Protein AF-A0A6M3K362-F1 (afdb_monomer_lite)

Radius of gyration: 36.35 Å; chains: 1; bounding box: 76×103×80 Å

Foldseek 3Di:
DPPPPVVVVVVVVVVVVVVPPPDDDDDDPDPPDDPPVPVPPPDPDDPDPPPPDDPDPDDPFDQDPVRDGDRPDPPVDDDPVPDDDDPPVVVVVLLVQLLVVVLVPDDLVVSCVVVVHDSVVSVVSCPDPVNVVVNVVSVVVVVVVVVVVVVVVVVVVVVVVVVLVCLCPPPVCPHDPVVNVVSVCCCVQPVVPPPDPPDDPPPPPDDDDDPVNVVVVVVVVVVVCVVVVNDDPPPPPPDDDDDDDPDPPPDPPDPDPPDPDD

Organism: NCBI:txid1070528

Sequence (262 aa):
MYWMGHLASLAMVMVIDRLMIERTAGKCTMYYLDLWVIMCYIEAEGEIDCTGWCVMEGVQTRNGLYGFDFRDVDLRRVDPSERKRYEIKQLWQRSHEIINLTARGFKEVEVAEILGITPACVSMTLNSELGQKKLSDIRFSRDEEAKKTSEKIRILTAKALQVYHEIFDNEDGQASLKDQKDTADTVVLELSGLRAPTRIQTSSVSTILTADEIKAFKERGRKAAEEVGLVIDVTPTNGGEDDLVPSPITNPPSPIMSEVTG

pLDDT: mean 75.76, std 18.83, range [38.31, 98.5]

Secondary structure (DSSP, 8-state):
--SSHHHHHHHHHHHHHTTSS---SS-------SSTTGGGSS---------S---------EE-TTS-EE----TTSPPTTTS----HHHHHHHHHHHHHHHHHT--HHHHHHHHT--HHHHHHHHHSHHHHHHHHHHHHHHHHHHHHHHHHHHHHHHHHHHHHHHHHH-TTS-S-HHHHHHHHHHIIIIISS-----------------HHHHHHHHHHHHHHHHHTT-----------S---------PPPPP-------

Structure (mmCIF, N/CA/C/O backbone):
data_AF-A0A6M3K362-F1
#
_entry.id   AF-A0A6M3K362-F1
#
loop_
_atom_site.group_PDB
_atom_site.id
_atom_site.type_symbol
_atom_site.label_atom_id
_atom_site.label_alt_id
_atom_site.label_comp_id
_atom_site.label_asym_id
_atom_site.label_entity_id
_atom_site.label_seq_id
_atom_site.pdbx_PDB_ins_code
_atom_site.Cartn_x
_atom_site.Cartn_y
_atom_site.Cartn_z
_atom_site.occupancy
_atom_site.B_iso_or_equiv
_atom_site.auth_seq_id
_atom_site.auth_comp_id
_atom_site.auth_asym_id
_atom_site.auth_atom_id
_atom_site.pdbx_PDB_model_num
ATOM 1 N N . MET A 1 1 ? 14.924 52.019 12.171 1.00 52.12 1 MET A N 1
ATOM 2 C CA . MET A 1 1 ? 14.092 51.694 10.986 1.00 52.12 1 MET A CA 1
ATOM 3 C C . MET A 1 1 ? 14.152 50.200 10.609 1.00 52.12 1 MET A C 1
ATOM 5 O O . MET A 1 1 ? 14.134 49.879 9.436 1.00 52.12 1 MET A O 1
ATOM 9 N N . TYR A 1 2 ? 14.165 49.270 11.578 1.00 45.78 2 TYR A N 1
ATOM 10 C CA . TYR A 1 2 ? 14.180 47.812 11.309 1.00 45.78 2 TYR A CA 1
ATOM 11 C C . TYR A 1 2 ? 13.027 47.046 11.985 1.00 45.78 2 TYR A C 1
ATOM 13 O O . TYR A 1 2 ? 12.985 45.825 11.961 1.00 45.78 2 TYR A O 1
ATOM 21 N N . TRP A 1 3 ? 12.063 47.762 12.572 1.00 44.75 3 TRP A N 1
ATOM 22 C CA . TRP A 1 3 ? 10.974 47.169 13.361 1.00 44.75 3 TRP A CA 1
ATOM 23 C C . TRP A 1 3 ? 9.599 47.186 12.678 1.00 44.75 3 TRP A C 1
ATOM 25 O O . TRP A 1 3 ? 8.659 46.598 13.196 1.00 44.75 3 TRP A O 1
ATOM 35 N N . MET A 1 4 ? 9.466 47.803 11.497 1.00 46.19 4 MET A N 1
ATOM 36 C CA . MET A 1 4 ? 8.197 47.806 10.751 1.00 46.19 4 MET A CA 1
ATOM 37 C C . MET A 1 4 ? 8.059 46.656 9.737 1.00 46.19 4 MET A C 1
ATOM 39 O O . MET A 1 4 ? 6.947 46.368 9.311 1.00 46.19 4 MET A O 1
ATOM 43 N N . GLY A 1 5 ? 9.142 45.946 9.396 1.00 49.00 5 GLY A N 1
ATOM 44 C CA . GLY A 1 5 ? 9.090 44.838 8.428 1.00 49.00 5 GLY A CA 1
ATOM 45 C C . GLY A 1 5 ? 8.461 43.546 8.969 1.00 49.00 5 GLY A C 1
ATOM 46 O O . GLY A 1 5 ? 7.862 42.789 8.212 1.00 49.00 5 GLY A O 1
ATOM 47 N N . HIS A 1 6 ? 8.537 43.301 10.282 1.00 49.81 6 HIS A N 1
ATOM 48 C CA . HIS A 1 6 ? 8.081 42.032 10.864 1.00 49.81 6 HIS A CA 1
ATOM 49 C C . HIS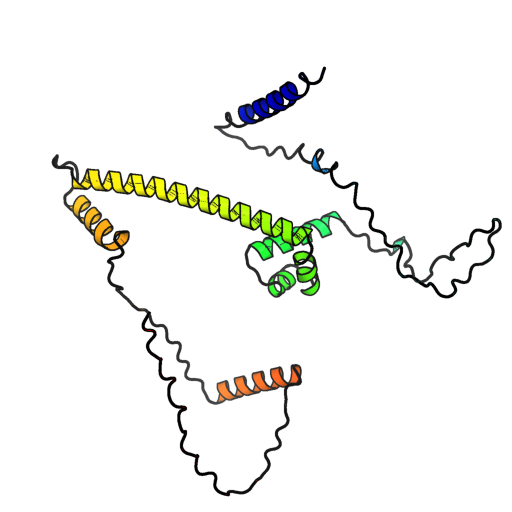 A 1 6 ? 6.566 41.960 11.110 1.00 49.81 6 HIS A C 1
ATOM 51 O O . HIS A 1 6 ? 5.995 40.870 11.109 1.00 49.81 6 HIS A O 1
ATOM 57 N N . LEU A 1 7 ? 5.900 43.109 11.263 1.00 52.78 7 LEU A N 1
AT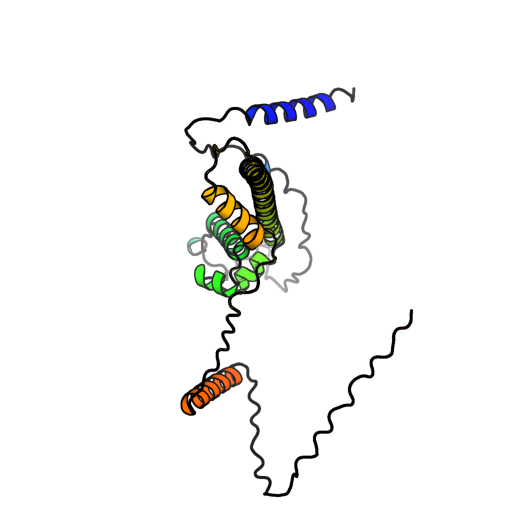OM 58 C CA . LEU A 1 7 ? 4.451 43.174 11.486 1.00 52.78 7 LEU A CA 1
ATOM 59 C C . LEU A 1 7 ? 3.638 42.940 10.202 1.00 52.78 7 LEU A C 1
ATOM 61 O O . LEU A 1 7 ? 2.529 42.417 10.278 1.00 52.78 7 LEU A O 1
ATOM 65 N N . ALA A 1 8 ? 4.197 43.238 9.024 1.00 53.72 8 ALA A N 1
ATOM 66 C CA . ALA A 1 8 ? 3.520 42.991 7.748 1.00 53.72 8 ALA A CA 1
ATOM 67 C C . ALA A 1 8 ? 3.430 41.491 7.397 1.00 53.72 8 ALA A C 1
ATOM 69 O O . ALA A 1 8 ? 2.436 41.056 6.820 1.00 53.72 8 ALA A O 1
ATOM 70 N N . SER A 1 9 ? 4.420 40.686 7.801 1.00 54.31 9 SER A N 1
ATOM 71 C CA . SER A 1 9 ? 4.441 39.241 7.516 1.00 54.31 9 SER A CA 1
ATOM 72 C C . SER A 1 9 ? 3.420 38.458 8.361 1.00 54.31 9 SER A C 1
ATOM 74 O O . SER A 1 9 ? 2.739 37.566 7.861 1.00 54.31 9 SER A O 1
ATOM 76 N N . LEU A 1 10 ? 3.214 38.856 9.622 1.00 55.03 10 LEU A N 1
ATOM 77 C CA . LEU A 1 10 ? 2.236 38.216 10.516 1.00 55.03 10 LEU A CA 1
ATOM 78 C C . LEU A 1 10 ? 0.776 38.538 10.156 1.00 55.03 10 LEU A C 1
ATOM 80 O O . LEU A 1 10 ? -0.096 37.685 10.316 1.00 55.03 10 LEU A O 1
ATOM 84 N N . ALA A 1 11 ? 0.501 39.731 9.619 1.00 54.38 11 ALA A N 1
ATOM 85 C CA . ALA A 1 11 ? -0.848 40.100 9.190 1.00 54.38 11 ALA A CA 1
ATOM 86 C C . ALA A 1 11 ? -1.315 39.309 7.953 1.00 54.38 11 ALA A C 1
ATOM 88 O O . ALA A 1 11 ? -2.505 39.035 7.815 1.00 54.38 11 ALA A O 1
ATOM 89 N N . MET A 1 12 ? -0.392 38.898 7.076 1.00 51.31 12 MET A N 1
ATOM 90 C CA . MET A 1 12 ? -0.738 38.167 5.852 1.00 51.31 12 MET A CA 1
ATOM 91 C C . MET A 1 12 ? -1.108 36.700 6.127 1.00 51.31 12 MET A C 1
ATOM 93 O O . MET A 1 12 ? -1.987 36.161 5.459 1.00 51.31 12 MET A O 1
ATOM 97 N N . VAL A 1 13 ? -0.524 36.080 7.160 1.00 54.06 13 VAL A N 1
ATOM 98 C CA . VAL A 1 13 ? -0.851 34.699 7.562 1.00 54.06 13 VAL A CA 1
ATOM 99 C C . VAL A 1 13 ? -2.248 34.614 8.193 1.00 54.06 13 VAL A C 1
ATOM 101 O O . VAL A 1 13 ? -3.003 33.693 7.890 1.00 54.06 13 VAL A O 1
ATOM 104 N N . MET A 1 14 ? -2.665 35.614 8.980 1.00 49.41 14 MET A N 1
ATOM 105 C CA . MET A 1 14 ? -3.987 35.591 9.629 1.00 49.41 14 MET A CA 1
ATOM 106 C C . MET A 1 14 ? -5.169 35.822 8.673 1.00 49.41 14 MET A C 1
ATOM 108 O O . MET A 1 14 ? -6.295 35.436 8.989 1.00 49.41 14 MET A O 1
ATOM 112 N N . VAL A 1 15 ? -4.949 36.424 7.499 1.00 51.16 15 VAL A N 1
ATOM 113 C CA . VAL A 1 15 ? -6.015 36.589 6.492 1.00 51.16 15 VAL A CA 1
ATOM 114 C C . VAL A 1 15 ? -6.296 35.274 5.754 1.00 51.16 15 VAL A C 1
ATOM 116 O O . VAL A 1 15 ? -7.430 35.041 5.339 1.00 51.16 15 VAL A O 1
ATOM 119 N N . ILE A 1 16 ? -5.309 34.379 5.651 1.00 52.97 16 ILE A N 1
ATOM 120 C CA . ILE A 1 16 ? -5.466 33.090 4.963 1.00 52.97 16 ILE A CA 1
ATOM 121 C C . ILE A 1 16 ? -6.278 32.105 5.820 1.00 52.97 16 ILE A C 1
ATOM 123 O O . ILE A 1 16 ? -7.177 31.447 5.294 1.00 52.97 16 ILE A O 1
ATOM 127 N N . ASP A 1 17 ? -6.077 32.083 7.141 1.00 45.62 17 ASP A N 1
ATOM 128 C CA . ASP A 1 17 ? -6.839 31.189 8.029 1.00 45.62 17 ASP A CA 1
ATOM 129 C C . ASP A 1 17 ? -8.321 31.575 8.156 1.00 45.62 17 ASP A C 1
ATOM 131 O O . ASP A 1 17 ? -9.179 30.719 8.384 1.00 45.62 17 ASP A O 1
ATOM 135 N N . ARG A 1 18 ? -8.669 32.851 7.936 1.00 44.97 18 ARG A N 1
ATOM 136 C CA . ARG A 1 18 ? -10.064 33.309 8.031 1.00 44.97 18 ARG A CA 1
ATOM 137 C C . ARG A 1 18 ? -10.903 33.030 6.779 1.00 44.97 18 ARG A C 1
ATOM 139 O O . ARG A 1 18 ? -12.124 33.132 6.850 1.00 44.97 18 ARG A O 1
ATOM 146 N N . LEU A 1 19 ? -10.292 32.634 5.661 1.00 47.19 19 LEU A N 1
ATOM 147 C CA . LEU A 1 19 ? -11.008 32.291 4.421 1.00 47.19 19 LEU A CA 1
ATOM 148 C C . LEU A 1 19 ? -11.350 30.794 4.287 1.00 47.19 19 LEU A C 1
ATOM 150 O O . LEU A 1 19 ? -12.080 30.420 3.372 1.00 47.19 19 LEU A O 1
ATOM 154 N N . MET A 1 20 ? -10.885 29.937 5.202 1.00 49.78 20 MET A N 1
ATOM 155 C CA . MET A 1 20 ? -11.110 28.482 5.141 1.00 49.78 20 MET A CA 1
ATOM 156 C C . MET A 1 20 ? -12.341 27.978 5.922 1.00 49.78 20 MET A C 1
ATOM 158 O O . MET A 1 20 ? -12.684 26.805 5.798 1.00 49.78 20 MET A O 1
ATOM 162 N N . ILE A 1 21 ? -13.034 28.822 6.702 1.00 47.41 21 ILE A N 1
ATOM 163 C CA . ILE A 1 21 ? -14.060 28.361 7.671 1.00 47.41 21 ILE A CA 1
ATOM 164 C C . ILE A 1 21 ? -15.525 28.606 7.232 1.00 47.41 21 ILE A C 1
ATOM 166 O O . ILE A 1 21 ? -16.444 28.115 7.879 1.00 47.41 21 ILE A O 1
ATOM 170 N N . GLU A 1 22 ? -15.794 29.235 6.082 1.00 46.81 22 GLU A N 1
ATOM 171 C CA . GLU A 1 22 ? -17.175 29.447 5.588 1.00 46.81 22 GLU A CA 1
ATOM 172 C C . GLU A 1 22 ? -17.465 28.772 4.238 1.00 46.81 22 GLU A C 1
ATOM 174 O O . GLU A 1 22 ? -17.837 29.411 3.254 1.00 46.81 22 GLU A O 1
ATOM 179 N N . ARG A 1 23 ? -17.346 27.440 4.173 1.00 44.16 23 ARG A N 1
ATOM 180 C CA . ARG A 1 23 ? -17.955 26.651 3.084 1.00 44.16 23 ARG A CA 1
ATOM 181 C C . ARG A 1 23 ? -18.626 25.379 3.592 1.00 44.16 23 ARG A C 1
ATOM 183 O O . ARG A 1 23 ? -18.189 24.263 3.328 1.00 44.16 23 ARG A O 1
ATOM 190 N N . THR A 1 24 ? -19.754 25.555 4.267 1.00 50.97 24 THR A N 1
ATOM 191 C CA . THR A 1 24 ? -20.831 24.561 4.266 1.00 50.97 24 THR A CA 1
ATOM 192 C C . THR A 1 24 ? -21.874 24.973 3.224 1.00 50.97 24 THR A C 1
ATOM 194 O O . THR A 1 24 ? -22.190 26.146 3.073 1.00 50.97 24 THR A O 1
ATOM 197 N N . ALA A 1 25 ? -22.389 23.978 2.499 1.00 53.50 25 ALA A N 1
ATOM 198 C CA . ALA A 1 25 ? -23.416 24.054 1.454 1.00 53.50 25 ALA A CA 1
ATOM 199 C C . ALA A 1 25 ? -22.958 24.444 0.027 1.00 53.50 25 ALA A C 1
ATOM 201 O O . ALA A 1 25 ? -23.048 25.578 -0.424 1.00 53.50 25 ALA A O 1
ATOM 202 N N . GLY A 1 26 ? -22.606 23.405 -0.740 1.00 53.78 26 GLY A N 1
ATOM 203 C CA . GLY A 1 26 ? -23.259 23.165 -2.030 1.00 53.78 26 GLY A CA 1
ATOM 204 C C . GLY A 1 26 ? -22.856 24.049 -3.211 1.00 53.78 26 GLY A C 1
ATOM 205 O O . GLY A 1 26 ? -23.606 24.948 -3.576 1.00 53.78 26 GLY A O 1
ATOM 206 N N . LYS A 1 27 ? -21.738 23.685 -3.860 1.00 46.88 27 LYS A N 1
ATOM 207 C CA . LYS A 1 27 ? -21.463 23.669 -5.322 1.00 46.88 27 LYS A CA 1
ATOM 208 C C . LYS A 1 27 ? -19.959 23.870 -5.552 1.00 46.88 27 LYS A C 1
ATOM 210 O O . LYS A 1 27 ? -19.463 24.991 -5.562 1.00 46.88 27 LYS A O 1
ATOM 215 N N . CYS A 1 28 ? -19.227 22.773 -5.748 1.00 38.31 28 CYS A N 1
ATOM 216 C CA . CYS A 1 28 ? -17.820 22.814 -6.147 1.00 38.31 28 CYS A CA 1
ATOM 217 C C . CYS A 1 28 ? -17.703 22.918 -7.672 1.00 38.31 28 CYS A C 1
ATOM 219 O O . CYS A 1 28 ? -17.613 21.909 -8.364 1.00 38.31 28 CYS A O 1
ATOM 221 N N . THR A 1 29 ? -17.657 24.139 -8.201 1.00 44.50 29 THR A N 1
ATOM 222 C CA . THR A 1 29 ? -16.870 24.398 -9.411 1.00 44.50 29 THR A CA 1
ATOM 223 C C . THR A 1 29 ? -15.414 24.525 -8.966 1.00 44.50 29 THR A C 1
ATOM 225 O O . THR A 1 29 ? -15.066 25.467 -8.253 1.00 44.50 29 THR A O 1
ATOM 228 N N . MET A 1 30 ? -14.584 23.538 -9.313 1.00 40.41 30 MET A N 1
ATOM 229 C CA . MET A 1 30 ? -13.138 23.574 -9.087 1.00 40.41 30 MET A CA 1
ATOM 230 C C . MET A 1 30 ? -12.533 24.750 -9.859 1.00 40.41 30 MET A C 1
ATOM 232 O O . MET A 1 30 ? -12.391 24.689 -11.077 1.00 40.41 30 MET A O 1
ATOM 236 N N . TYR A 1 31 ? -12.163 25.812 -9.150 1.00 44.50 31 TYR A N 1
ATOM 237 C CA . TYR A 1 31 ? -11.237 26.807 -9.672 1.00 44.50 31 TYR A CA 1
ATOM 238 C C . TYR A 1 31 ? -9.822 26.252 -9.502 1.00 44.50 31 TYR A C 1
ATOM 240 O O . TYR A 1 31 ? -9.283 26.221 -8.401 1.00 44.50 31 TYR A O 1
ATOM 248 N N . TYR A 1 32 ? -9.261 25.759 -10.605 1.00 48.06 32 TYR A N 1
ATOM 249 C CA . TYR A 1 32 ? -7.876 25.299 -10.745 1.00 48.06 32 TYR A CA 1
ATOM 250 C C . TYR A 1 32 ? -6.996 26.443 -11.278 1.00 48.06 32 TYR A C 1
ATOM 252 O O . TYR A 1 32 ? -6.284 26.295 -12.269 1.00 48.06 32 TYR A O 1
ATOM 260 N N . LEU A 1 33 ? -7.099 27.623 -10.669 1.00 46.75 33 LEU A N 1
ATOM 261 C CA . LEU A 1 33 ? -6.326 28.798 -11.062 1.00 46.75 33 LEU A CA 1
ATOM 262 C C . LEU A 1 33 ? -5.613 29.367 -9.831 1.00 46.75 33 LEU A C 1
ATOM 264 O O . LEU A 1 33 ? -6.215 29.524 -8.775 1.00 46.75 33 LEU A O 1
ATOM 268 N N . ASP A 1 34 ? -4.324 29.645 -10.025 1.00 47.19 34 ASP A N 1
ATOM 269 C CA . ASP A 1 34 ? -3.477 30.541 -9.225 1.00 47.19 34 ASP A CA 1
ATOM 270 C C . ASP A 1 34 ? -2.644 29.976 -8.064 1.00 47.19 34 ASP A C 1
ATOM 272 O O . ASP A 1 34 ? -2.364 30.665 -7.090 1.00 47.19 34 ASP A O 1
ATOM 276 N N . LEU A 1 35 ? -2.093 28.769 -8.231 1.00 46.44 35 LEU A N 1
ATOM 277 C CA . LEU A 1 35 ? -0.882 28.349 -7.492 1.00 46.44 35 LEU A CA 1
ATOM 278 C C . LEU A 1 35 ? 0.310 27.987 -8.396 1.00 46.44 35 LEU A C 1
ATOM 280 O O . LEU A 1 35 ? 1.391 27.670 -7.909 1.00 46.44 35 LEU A O 1
ATOM 284 N N . TRP A 1 36 ? 0.153 28.111 -9.718 1.00 44.56 36 TRP A N 1
ATOM 285 C CA . TRP A 1 36 ? 1.214 27.827 -10.692 1.00 44.56 36 TRP A CA 1
ATOM 286 C C . TRP A 1 36 ? 2.229 28.972 -10.863 1.00 44.56 36 TRP A C 1
ATOM 288 O O . TRP A 1 36 ? 3.300 28.761 -11.415 1.00 44.56 36 TRP A O 1
ATOM 298 N N . VAL A 1 37 ? 1.935 30.176 -10.358 1.00 48.03 37 VAL A N 1
ATOM 299 C CA . VAL A 1 37 ? 2.819 31.348 -10.526 1.00 48.03 37 VAL A CA 1
ATOM 300 C C . VAL A 1 37 ? 3.889 31.445 -9.428 1.00 48.03 37 VAL A C 1
ATOM 302 O O . VAL A 1 37 ? 4.953 32.005 -9.664 1.00 48.03 37 VAL A O 1
ATOM 305 N N . ILE A 1 38 ? 3.675 30.849 -8.251 1.00 45.56 38 ILE A N 1
ATOM 306 C CA . ILE A 1 38 ? 4.618 30.987 -7.122 1.00 45.56 38 ILE A CA 1
ATOM 307 C C . ILE A 1 38 ? 5.703 29.894 -7.127 1.00 45.56 38 ILE A C 1
ATOM 309 O O . ILE A 1 38 ? 6.798 30.115 -6.619 1.00 45.56 38 ILE A O 1
ATOM 313 N N . MET A 1 39 ? 5.476 28.754 -7.787 1.00 40.34 39 MET A N 1
ATOM 314 C CA . MET A 1 39 ? 6.485 27.686 -7.894 1.00 40.34 39 MET A CA 1
ATOM 315 C C . MET A 1 39 ? 7.501 27.866 -9.036 1.00 40.34 39 MET A C 1
ATOM 317 O O . MET A 1 39 ? 8.341 26.997 -9.229 1.00 40.34 39 MET A O 1
ATOM 321 N N . CYS A 1 40 ? 7.469 28.987 -9.766 1.00 41.75 40 CYS A N 1
ATOM 322 C CA . CYS A 1 40 ? 8.441 29.289 -10.828 1.00 41.75 40 CYS A CA 1
ATOM 323 C C . CYS A 1 40 ? 9.649 30.128 -10.366 1.00 41.75 40 CYS A C 1
ATOM 325 O O . CYS A 1 40 ? 10.455 30.515 -11.206 1.00 41.75 40 CYS A O 1
ATOM 327 N N . TYR A 1 41 ? 9.789 30.430 -9.068 1.00 42.59 41 TYR A N 1
ATOM 328 C CA . TYR A 1 41 ? 10.821 31.361 -8.576 1.00 42.59 41 TYR A CA 1
ATOM 329 C C . TYR A 1 41 ? 11.912 30.738 -7.685 1.00 42.59 41 TYR A C 1
ATOM 331 O O . TYR A 1 41 ? 12.724 31.466 -7.124 1.00 42.59 41 TYR A O 1
ATOM 339 N N . ILE A 1 42 ? 11.963 29.408 -7.551 1.00 45.19 42 ILE A N 1
ATOM 340 C CA . ILE A 1 42 ? 12.980 28.709 -6.741 1.00 45.19 42 ILE A CA 1
ATOM 341 C C . ILE A 1 42 ? 13.568 27.553 -7.559 1.00 45.19 42 ILE A C 1
ATOM 343 O O . ILE A 1 42 ? 13.368 26.389 -7.241 1.00 45.19 42 ILE A O 1
ATOM 347 N N . GLU A 1 43 ? 14.233 27.866 -8.671 1.00 47.16 43 GLU A N 1
ATOM 348 C CA . GLU A 1 43 ? 15.047 26.883 -9.412 1.00 47.16 43 GLU A CA 1
ATOM 349 C C . GLU A 1 43 ? 16.123 27.575 -10.270 1.00 47.16 43 GLU A C 1
ATOM 351 O O . GLU A 1 43 ? 16.406 27.200 -11.403 1.00 47.16 43 GLU A O 1
ATOM 356 N N . ALA A 1 44 ? 16.722 28.635 -9.724 1.00 52.53 44 ALA A N 1
ATOM 357 C CA . ALA A 1 44 ? 17.866 29.317 -10.313 1.00 52.53 44 ALA A CA 1
ATOM 358 C C . ALA A 1 44 ? 18.952 29.443 -9.245 1.00 52.53 44 ALA A C 1
ATOM 360 O O . ALA A 1 44 ? 18.992 30.452 -8.564 1.00 52.53 44 ALA A O 1
ATOM 361 N N . GLU A 1 45 ? 19.742 28.382 -9.053 1.00 52.56 45 GLU A N 1
ATOM 362 C CA . GLU A 1 45 ? 21.110 28.400 -8.499 1.00 52.56 45 GLU A CA 1
ATOM 363 C C . GLU A 1 45 ? 21.604 26.948 -8.379 1.00 52.56 45 GLU A C 1
ATOM 365 O O . GLU A 1 45 ? 21.537 26.301 -7.339 1.00 52.56 45 GLU A O 1
ATOM 370 N N . GLY A 1 46 ? 22.038 26.403 -9.513 1.00 47.41 46 GLY A N 1
ATOM 371 C CA . GLY A 1 46 ? 22.603 25.063 -9.627 1.00 47.41 46 GLY A CA 1
ATOM 372 C C . GLY A 1 46 ? 23.470 24.999 -10.873 1.00 47.41 46 GLY A C 1
ATOM 373 O O . GLY A 1 46 ? 23.086 24.416 -11.882 1.00 47.41 46 GLY A O 1
ATOM 374 N N . GLU A 1 47 ? 24.599 25.699 -10.823 1.00 46.50 47 GLU A N 1
ATOM 375 C CA . GLU A 1 47 ? 25.644 25.701 -11.842 1.00 46.50 47 GLU A CA 1
ATOM 376 C C . GLU A 1 47 ? 26.286 24.304 -11.878 1.00 46.50 47 GLU A C 1
ATOM 378 O O . GLU A 1 47 ? 27.099 23.943 -11.031 1.00 46.50 47 GLU A O 1
ATOM 383 N N . ILE A 1 48 ? 25.835 23.459 -12.810 1.00 48.78 48 ILE A N 1
ATOM 384 C CA . ILE A 1 48 ? 26.440 22.149 -13.060 1.00 48.78 48 ILE A CA 1
ATOM 385 C C . ILE A 1 48 ? 27.594 22.364 -14.040 1.00 48.78 48 ILE A C 1
ATOM 387 O O . ILE A 1 48 ? 27.386 22.545 -15.242 1.00 48.78 48 ILE A O 1
ATOM 391 N N . ASP A 1 49 ? 28.815 22.332 -13.512 1.00 42.22 49 ASP A N 1
ATOM 392 C CA . ASP A 1 49 ? 30.056 22.318 -14.283 1.00 42.22 49 ASP A CA 1
ATOM 393 C C . ASP A 1 49 ? 30.176 21.015 -15.096 1.00 42.22 49 ASP A C 1
ATOM 395 O O . ASP A 1 49 ? 30.686 19.993 -14.640 1.00 42.22 49 ASP A O 1
ATOM 399 N N . CYS A 1 50 ? 29.716 21.050 -16.348 1.00 44.22 50 CYS A N 1
ATOM 400 C CA . CYS A 1 50 ? 29.867 19.963 -17.327 1.00 44.22 50 CYS A CA 1
ATOM 401 C C . CYS A 1 50 ? 31.167 20.069 -18.156 1.00 44.22 50 CYS A C 1
ATOM 403 O O . CYS A 1 50 ? 31.223 19.587 -19.287 1.00 44.22 50 CYS A O 1
ATOM 405 N N . THR A 1 51 ? 32.218 20.725 -17.654 1.00 44.69 51 THR A N 1
ATOM 406 C CA . THR A 1 51 ? 33.435 21.019 -18.443 1.00 44.69 51 THR A CA 1
ATOM 407 C C . THR A 1 51 ? 34.458 19.877 -18.495 1.00 44.69 51 THR A C 1
ATOM 409 O O . THR A 1 51 ? 35.457 19.970 -19.209 1.00 44.69 51 THR A O 1
ATOM 412 N N . GLY A 1 52 ? 34.213 18.760 -17.810 1.00 48.53 52 GLY A N 1
ATOM 413 C CA . GLY A 1 52 ? 35.100 17.601 -17.828 1.00 48.53 52 GLY A CA 1
ATOM 414 C C . GLY A 1 52 ? 34.635 16.522 -18.802 1.00 48.53 52 GLY A C 1
ATOM 415 O O . GLY A 1 52 ? 33.643 15.864 -18.528 1.00 48.53 52 GLY A O 1
ATOM 416 N N . TRP A 1 53 ? 35.437 16.267 -19.843 1.00 45.25 53 TRP A N 1
ATOM 417 C CA . TRP A 1 53 ? 35.411 15.095 -20.742 1.00 45.25 53 TRP A CA 1
ATOM 418 C C . TRP A 1 53 ? 34.621 15.228 -22.052 1.00 45.25 53 TRP A C 1
ATOM 420 O O . TRP A 1 53 ? 33.581 14.613 -22.259 1.00 45.25 53 TRP A O 1
ATOM 430 N N . CYS A 1 54 ? 35.232 15.913 -23.019 1.00 39.16 54 CYS A N 1
ATOM 431 C CA . CYS A 1 54 ? 35.211 15.487 -24.420 1.00 39.16 54 CYS A CA 1
ATOM 432 C C . CYS A 1 54 ? 36.523 15.928 -25.080 1.00 39.16 54 CYS A C 1
ATOM 434 O O . CYS A 1 54 ? 36.630 17.036 -25.602 1.00 39.16 54 CYS A O 1
ATOM 436 N N . VAL A 1 55 ? 37.535 15.057 -25.051 1.00 43.19 55 VAL A N 1
ATOM 437 C CA . VAL A 1 55 ? 38.686 15.163 -25.955 1.00 43.19 55 VAL A CA 1
ATOM 438 C C . VAL A 1 55 ? 38.161 14.803 -27.346 1.00 43.19 55 VAL A C 1
ATOM 440 O O . VAL A 1 55 ? 38.071 13.634 -27.703 1.00 43.19 55 VAL A O 1
ATOM 443 N N . MET A 1 56 ? 37.700 15.807 -28.095 1.00 44.09 56 MET A N 1
ATOM 444 C CA . MET A 1 56 ? 37.320 15.628 -29.493 1.00 44.09 56 MET A CA 1
ATOM 445 C C . MET A 1 56 ? 38.581 15.665 -30.346 1.00 44.09 56 MET A C 1
ATOM 447 O O . MET A 1 56 ? 39.131 16.723 -30.643 1.00 44.09 56 MET A O 1
ATOM 451 N N . GLU A 1 57 ? 39.037 14.477 -30.714 1.00 51.03 57 GLU A N 1
ATOM 452 C CA . GLU A 1 57 ? 40.095 14.260 -31.686 1.00 51.03 57 GLU A CA 1
ATOM 453 C C . GLU A 1 57 ? 39.623 14.763 -33.068 1.00 51.03 57 GLU A C 1
ATOM 455 O O . GLU A 1 57 ? 38.689 14.226 -33.660 1.00 51.03 57 GLU A O 1
ATOM 460 N N . GLY A 1 58 ? 40.235 15.853 -33.544 1.00 54.50 58 GLY A N 1
ATOM 461 C CA . GLY A 1 58 ? 40.300 16.247 -34.956 1.00 54.50 58 GLY A CA 1
ATOM 462 C C . GLY A 1 58 ? 38.979 16.452 -35.706 1.00 54.50 58 GLY A C 1
ATOM 463 O O . GLY A 1 58 ? 38.743 15.796 -36.719 1.00 54.50 58 GLY A O 1
ATOM 464 N N . VAL A 1 59 ? 38.149 17.417 -35.296 1.00 56.50 59 VAL A N 1
ATOM 465 C CA . VAL A 1 59 ? 37.119 17.954 -36.205 1.00 56.50 59 VAL A CA 1
ATOM 466 C C . VAL A 1 59 ? 37.842 18.735 -37.306 1.00 56.50 59 VAL A C 1
ATOM 468 O O . VAL A 1 59 ? 38.557 19.687 -37.011 1.00 56.50 59 VAL A O 1
ATOM 471 N N . GLN A 1 60 ? 37.696 18.317 -38.566 1.00 54.59 60 GLN A N 1
ATOM 472 C CA . GLN A 1 60 ? 38.250 19.035 -39.717 1.00 54.59 60 GLN A CA 1
ATOM 473 C C . GLN A 1 60 ? 37.566 20.400 -39.830 1.00 54.59 60 GLN A C 1
ATOM 475 O O . GLN A 1 60 ? 36.451 20.500 -40.334 1.00 54.59 60 GLN A O 1
ATOM 480 N N . THR A 1 61 ? 38.209 21.454 -39.336 1.00 50.84 61 THR A N 1
ATOM 481 C CA . THR A 1 61 ? 37.711 22.819 -39.481 1.00 50.84 61 THR A CA 1
ATOM 482 C C . THR A 1 61 ? 38.305 23.425 -40.748 1.00 50.84 61 THR A C 1
ATOM 484 O O . THR A 1 61 ? 39.517 23.458 -40.959 1.00 50.84 61 THR A O 1
ATOM 487 N N . ARG A 1 62 ? 37.441 23.865 -41.668 1.00 56.56 62 ARG A N 1
ATOM 488 C CA . ARG A 1 62 ? 37.862 24.753 -42.755 1.00 56.56 62 ARG A CA 1
ATOM 489 C C . ARG A 1 62 ? 37.972 26.158 -42.173 1.00 56.56 62 ARG A C 1
ATOM 491 O O . ARG A 1 62 ? 37.001 26.646 -41.601 1.00 56.56 62 ARG A O 1
ATOM 498 N N . ASN A 1 63 ? 39.131 26.800 -42.341 1.00 59.75 63 ASN A N 1
ATOM 499 C CA . ASN A 1 63 ? 39.370 28.174 -41.891 1.00 59.75 63 ASN A CA 1
ATOM 500 C C . ASN A 1 63 ? 38.273 29.112 -42.426 1.00 59.75 63 ASN A C 1
ATOM 502 O O . ASN A 1 63 ? 38.246 29.439 -43.615 1.00 59.75 63 ASN A O 1
ATOM 506 N N . GLY A 1 64 ? 37.358 29.525 -41.547 1.00 61.03 64 GLY A N 1
ATOM 507 C CA . GLY A 1 64 ? 36.319 30.497 -41.863 1.00 61.03 64 GLY A CA 1
ATOM 508 C C . GLY A 1 64 ? 36.907 31.890 -42.089 1.00 61.03 64 GLY A C 1
ATOM 509 O O . GLY A 1 64 ? 37.955 32.231 -41.542 1.00 61.03 64 GLY A O 1
ATOM 510 N N . LEU A 1 65 ? 36.195 32.726 -42.852 1.00 59.00 65 LEU A N 1
ATOM 511 C CA . LEU A 1 65 ? 36.603 34.086 -43.253 1.00 59.00 65 LEU A CA 1
ATOM 512 C C . LEU A 1 65 ? 36.872 35.059 -42.074 1.00 59.00 65 LEU A C 1
ATOM 514 O O . LEU A 1 65 ? 37.329 36.174 -42.295 1.00 59.00 65 LEU A O 1
ATOM 518 N N . TYR A 1 66 ? 36.634 34.638 -40.826 1.00 67.62 66 TYR A N 1
ATOM 519 C CA . TYR A 1 66 ? 36.853 35.424 -39.603 1.00 67.62 66 TYR A CA 1
ATOM 520 C C . TYR A 1 66 ? 37.586 34.657 -38.486 1.00 67.62 66 TYR A C 1
ATOM 522 O O . TYR A 1 66 ? 37.503 35.047 -37.326 1.00 67.62 66 TYR A O 1
ATOM 530 N N . GLY A 1 67 ? 38.275 33.553 -38.796 1.00 74.50 67 GLY A N 1
ATOM 531 C CA . GLY A 1 67 ? 39.019 32.778 -37.787 1.00 74.50 67 GLY A CA 1
ATOM 532 C C . GLY A 1 67 ? 38.143 32.012 -36.786 1.00 74.50 67 GLY A C 1
ATOM 533 O O . GLY A 1 67 ? 38.666 31.432 -35.841 1.00 74.50 67 GLY A O 1
ATOM 534 N N . PHE A 1 68 ? 36.825 31.988 -36.997 1.00 66.12 68 PHE A N 1
ATOM 535 C CA . PHE A 1 68 ? 35.919 31.082 -36.301 1.00 66.12 68 PHE A CA 1
ATOM 536 C C . PHE A 1 68 ? 35.811 29.772 -37.080 1.00 66.12 68 PHE A C 1
ATOM 538 O O . PHE A 1 68 ? 35.557 29.772 -38.289 1.00 66.12 68 PHE A O 1
ATOM 545 N N . ASP A 1 69 ? 35.977 28.662 -36.369 1.00 66.19 69 ASP A N 1
ATOM 546 C CA . ASP A 1 69 ? 35.780 27.323 -36.902 1.00 66.19 69 ASP A CA 1
ATOM 547 C C . ASP A 1 69 ? 34.291 27.087 -37.177 1.00 66.19 69 ASP A C 1
ATOM 549 O O . ASP A 1 69 ? 33.482 26.917 -36.258 1.00 66.19 69 ASP A O 1
ATOM 553 N N . PHE A 1 70 ? 33.905 27.060 -38.453 1.00 67.75 70 PHE A N 1
ATOM 554 C CA . PHE A 1 70 ? 32.583 26.570 -38.824 1.00 67.75 70 PHE A CA 1
ATOM 555 C C . PHE A 1 70 ? 32.566 25.057 -38.611 1.00 67.75 70 PHE A C 1
ATOM 557 O O . PHE A 1 70 ? 33.240 24.311 -39.320 1.00 67.75 70 PHE A O 1
ATOM 564 N N . ARG A 1 71 ? 31.791 24.594 -37.623 1.00 68.62 71 ARG A N 1
ATOM 565 C CA . ARG A 1 71 ? 31.430 23.177 -37.539 1.00 68.62 71 ARG A CA 1
ATOM 566 C C . ARG A 1 71 ? 30.531 22.862 -38.728 1.00 68.62 71 ARG A C 1
ATOM 568 O O . ARG A 1 71 ? 29.435 23.417 -38.819 1.00 68.62 71 ARG A O 1
ATOM 575 N N . ASP A 1 72 ? 30.995 21.987 -39.615 1.00 73.94 72 ASP A N 1
ATOM 576 C CA . ASP A 1 72 ? 30.163 21.459 -40.692 1.00 73.94 72 ASP A CA 1
ATOM 577 C C . ASP A 1 72 ? 28.878 20.851 -40.116 1.00 73.94 72 ASP A C 1
ATOM 579 O O . ASP A 1 72 ? 28.847 20.332 -38.992 1.00 73.94 72 ASP A O 1
ATOM 583 N N . VAL A 1 73 ? 27.792 20.952 -40.886 1.00 70.88 73 VAL A N 1
ATOM 584 C CA . VAL A 1 73 ? 26.497 20.392 -40.498 1.00 70.88 73 VAL A CA 1
ATOM 585 C C . VAL A 1 73 ? 26.677 18.887 -40.334 1.00 70.88 73 VAL A C 1
ATOM 587 O O . VAL A 1 73 ? 26.927 18.178 -41.304 1.00 70.88 73 VAL A O 1
ATOM 590 N N . ASP A 1 74 ? 26.584 18.412 -39.094 1.00 75.81 74 ASP A N 1
ATOM 591 C CA . ASP A 1 74 ? 26.733 17.001 -38.750 1.00 75.81 74 ASP A CA 1
ATOM 592 C C . ASP A 1 74 ? 25.694 16.162 -39.511 1.00 75.81 74 ASP A C 1
ATOM 594 O O . ASP A 1 74 ? 24.518 16.123 -39.145 1.00 75.81 74 ASP A O 1
ATOM 598 N N . LEU A 1 75 ? 26.141 15.505 -40.585 1.00 76.56 75 LEU A N 1
ATOM 599 C CA . LEU A 1 75 ? 25.311 14.716 -41.502 1.00 76.56 75 LEU A CA 1
ATOM 600 C C . LEU A 1 75 ? 24.700 13.470 -40.838 1.00 76.56 75 LEU A C 1
ATOM 602 O O . LEU A 1 75 ? 23.836 12.828 -41.427 1.00 76.56 75 LEU A O 1
ATOM 606 N N . ARG A 1 76 ? 25.119 13.118 -39.612 1.00 77.12 76 ARG A N 1
ATOM 607 C CA . ARG A 1 76 ? 24.473 12.067 -38.806 1.00 77.12 76 ARG A CA 1
ATOM 608 C C . ARG A 1 76 ? 23.158 12.544 -38.190 1.00 77.12 76 ARG A C 1
ATOM 610 O O . ARG A 1 76 ? 22.390 11.733 -37.673 1.00 77.12 76 ARG A O 1
ATOM 617 N N . ARG A 1 77 ? 22.897 13.854 -38.194 1.00 79.38 77 ARG A N 1
ATOM 618 C CA . ARG A 1 77 ? 21.660 14.424 -37.669 1.00 79.38 77 ARG A CA 1
ATOM 619 C C . ARG A 1 77 ? 20.561 14.302 -38.710 1.00 79.38 77 ARG A C 1
ATOM 621 O O . ARG A 1 77 ? 20.674 14.805 -39.819 1.00 79.38 77 ARG A O 1
ATOM 628 N N . VAL A 1 78 ? 19.473 13.681 -38.281 1.00 85.88 78 VAL A N 1
ATOM 629 C CA . VAL A 1 78 ? 18.224 13.579 -39.032 1.00 85.88 78 VAL A CA 1
ATOM 630 C C . VAL A 1 78 ? 17.704 14.982 -39.382 1.00 85.88 78 VAL A C 1
ATOM 632 O O . VAL A 1 78 ? 17.808 15.917 -38.563 1.00 85.88 78 VAL A O 1
ATOM 635 N N . ASP A 1 79 ? 17.159 15.116 -40.596 1.00 84.69 79 ASP A N 1
ATOM 636 C CA . ASP A 1 79 ? 16.581 16.359 -41.109 1.00 84.69 79 ASP A CA 1
ATOM 637 C C . ASP A 1 79 ? 15.592 16.943 -40.081 1.00 84.69 79 ASP A C 1
ATOM 639 O O . ASP A 1 79 ? 14.861 16.183 -39.436 1.00 84.69 79 ASP A O 1
ATOM 643 N N . PRO A 1 80 ? 15.561 18.271 -39.855 1.00 82.94 80 PRO A N 1
ATOM 644 C CA . PRO A 1 80 ? 14.656 18.890 -38.887 1.00 82.94 80 PRO A CA 1
ATOM 645 C C . PRO A 1 80 ? 13.188 18.467 -39.026 1.00 82.94 80 PRO A C 1
ATOM 647 O O . PRO A 1 80 ? 12.481 18.429 -38.017 1.00 82.94 80 PRO A O 1
ATOM 650 N N . SER A 1 81 ? 12.742 18.147 -40.244 1.00 87.00 81 SER A N 1
ATOM 651 C CA . SER A 1 81 ? 11.385 17.675 -40.534 1.00 87.00 81 SER A CA 1
ATOM 652 C C . SER A 1 81 ? 11.099 16.262 -40.009 1.00 87.00 81 SER A C 1
ATOM 654 O O . SER A 1 81 ? 9.980 15.982 -39.585 1.00 87.00 81 SER A O 1
ATOM 656 N N . GLU A 1 82 ? 12.114 15.404 -39.950 1.00 89.12 82 GLU A N 1
ATOM 657 C CA . GLU A 1 82 ? 12.025 14.009 -39.505 1.00 89.12 82 GLU A CA 1
ATOM 658 C C . GLU A 1 82 ? 12.327 13.835 -38.004 1.00 89.12 82 GLU A C 1
ATOM 660 O O . GLU A 1 82 ? 12.239 12.734 -37.449 1.00 89.12 82 GLU A O 1
ATOM 665 N N . ARG A 1 83 ? 12.667 14.918 -37.294 1.00 84.75 83 ARG A N 1
ATOM 666 C CA . ARG A 1 83 ? 12.916 14.861 -35.849 1.00 84.75 83 ARG A CA 1
ATOM 667 C C . ARG A 1 83 ? 11.625 14.547 -35.100 1.00 84.75 83 ARG A C 1
ATOM 669 O O . ARG A 1 83 ? 10.641 15.281 -35.182 1.00 84.75 83 ARG A O 1
ATOM 676 N N . LYS A 1 84 ? 11.665 13.494 -34.278 1.00 86.00 84 LYS A N 1
ATOM 677 C CA . LYS A 1 84 ? 10.592 13.171 -33.329 1.00 86.00 84 LYS A CA 1
ATOM 678 C C . LYS A 1 84 ? 10.351 14.376 -32.416 1.00 86.00 84 LYS A C 1
ATOM 680 O O . LYS A 1 84 ? 11.225 14.754 -31.636 1.00 86.00 84 LYS A O 1
ATOM 685 N N . ARG A 1 85 ? 9.169 14.986 -32.517 1.00 86.31 85 ARG A N 1
ATOM 686 C CA . ARG A 1 85 ? 8.726 16.017 -31.575 1.00 86.31 85 ARG A CA 1
ATOM 687 C C . ARG A 1 85 ? 8.245 15.325 -30.310 1.00 86.31 85 ARG A C 1
ATOM 689 O O . ARG A 1 85 ? 7.250 14.610 -30.338 1.00 86.31 85 ARG A O 1
ATOM 696 N N . TYR A 1 86 ? 8.964 15.525 -29.214 1.00 85.81 86 TYR A N 1
ATOM 697 C CA . TYR A 1 86 ? 8.542 15.018 -27.917 1.00 85.81 86 TYR A CA 1
ATOM 698 C C . TYR A 1 86 ? 7.548 15.986 -27.284 1.00 85.81 86 TYR A C 1
ATOM 700 O O . TYR A 1 86 ? 7.847 17.163 -27.082 1.00 85.81 86 TYR A O 1
ATOM 708 N N . GLU A 1 87 ? 6.367 15.484 -26.937 1.00 90.44 87 GLU A N 1
ATOM 709 C CA . GLU A 1 87 ? 5.428 16.227 -26.107 1.00 90.44 87 GLU A CA 1
ATOM 710 C C . GLU A 1 87 ? 5.877 16.147 -24.645 1.00 90.44 87 GLU A C 1
ATOM 712 O O . GLU A 1 87 ? 5.610 15.171 -23.944 1.00 90.44 87 GLU A O 1
ATOM 717 N N . ILE A 1 88 ? 6.564 17.193 -24.175 1.00 89.94 88 ILE A N 1
ATOM 718 C CA . ILE A 1 88 ? 7.112 17.282 -22.806 1.00 89.94 88 ILE A CA 1
ATOM 719 C C . ILE A 1 88 ? 6.030 16.991 -21.751 1.00 89.94 88 ILE A C 1
ATOM 721 O O . ILE A 1 88 ? 6.282 16.300 -20.766 1.00 89.94 88 ILE A O 1
ATOM 725 N N . LYS A 1 89 ? 4.793 17.444 -21.995 1.00 93.69 89 LYS A N 1
ATOM 726 C CA . LYS A 1 89 ? 3.644 17.200 -21.111 1.00 93.69 89 LYS A CA 1
ATOM 727 C C . LYS A 1 89 ? 3.306 15.713 -20.966 1.00 93.69 89 LYS A C 1
ATOM 729 O O . LYS A 1 89 ? 3.028 15.267 -19.858 1.00 93.69 89 LYS A O 1
ATOM 734 N N . GLN A 1 90 ? 3.365 14.943 -22.055 1.00 92.88 90 GLN A N 1
ATOM 735 C CA . GLN A 1 90 ? 3.079 13.506 -22.018 1.00 92.88 90 GLN A CA 1
ATOM 736 C C . GLN A 1 90 ? 4.158 12.734 -21.254 1.00 92.88 90 GLN A C 1
ATOM 738 O O . GLN A 1 90 ? 3.841 11.816 -20.499 1.00 92.88 90 GLN A O 1
ATOM 743 N N . LEU A 1 91 ? 5.429 13.119 -21.419 1.00 91.12 91 LEU A N 1
ATOM 744 C CA . LEU A 1 91 ? 6.538 12.530 -20.662 1.00 91.12 91 LEU A CA 1
ATOM 745 C C . LEU A 1 91 ? 6.355 12.758 -19.161 1.00 91.12 91 LEU A C 1
ATOM 747 O O . LEU A 1 91 ? 6.445 11.817 -18.378 1.00 91.12 91 LEU A O 1
ATOM 751 N N . TRP A 1 92 ? 6.014 13.987 -18.776 1.00 93.75 92 TRP A N 1
ATOM 752 C CA . TRP A 1 92 ? 5.768 14.338 -17.382 1.00 93.75 92 TRP A CA 1
ATOM 753 C C . TRP A 1 92 ? 4.579 13.575 -16.779 1.00 93.75 92 TRP A C 1
ATOM 755 O O . TRP A 1 92 ? 4.681 13.026 -15.681 1.00 93.75 92 TRP A O 1
ATOM 765 N N . GLN A 1 93 ? 3.475 13.458 -17.524 1.00 96.75 93 GLN A N 1
ATOM 766 C CA . GLN A 1 93 ? 2.306 12.682 -17.105 1.00 96.75 93 GLN A CA 1
ATOM 767 C C . GLN A 1 93 ? 2.642 11.199 -16.893 1.00 96.75 93 GLN A C 1
ATOM 769 O O . GLN A 1 93 ? 2.200 10.609 -15.907 1.00 96.75 93 GLN A O 1
ATOM 774 N N . ARG A 1 94 ? 3.460 10.598 -17.769 1.00 97.00 94 ARG A N 1
ATOM 775 C CA . ARG A 1 94 ? 3.911 9.208 -17.597 1.00 97.00 94 ARG A CA 1
ATOM 776 C C . ARG A 1 94 ? 4.738 9.020 -16.331 1.00 97.00 94 ARG A C 1
ATOM 778 O O . ARG A 1 94 ? 4.488 8.064 -15.605 1.00 97.00 94 ARG A O 1
ATOM 785 N N . SER A 1 95 ? 5.677 9.919 -16.038 1.00 97.56 95 SER A N 1
ATOM 786 C CA . SER A 1 95 ? 6.488 9.824 -14.816 1.00 97.56 95 SER A CA 1
ATOM 787 C C . SER A 1 95 ? 5.628 9.874 -13.552 1.00 97.56 95 SER A C 1
ATOM 789 O O . SER A 1 95 ? 5.853 9.105 -12.619 1.00 97.56 95 SER A O 1
ATOM 791 N N . HIS A 1 96 ? 4.594 10.720 -13.532 1.00 97.56 96 HIS A N 1
ATOM 792 C CA . HIS A 1 96 ? 3.634 10.742 -12.430 1.00 97.56 96 HIS A CA 1
ATOM 793 C C . HIS A 1 96 ? 2.840 9.441 -12.304 1.00 97.56 96 HIS A C 1
ATOM 795 O O . HIS A 1 96 ? 2.649 8.959 -11.187 1.00 97.56 96 HIS A O 1
ATOM 801 N N . GLU A 1 97 ? 2.421 8.849 -13.421 1.00 98.31 97 GLU A N 1
ATOM 802 C CA . GLU A 1 97 ? 1.696 7.578 -13.399 1.00 98.31 97 GLU A CA 1
ATOM 803 C C . GLU A 1 97 ? 2.569 6.426 -12.876 1.00 98.31 97 GLU A C 1
ATOM 805 O O . GLU A 1 97 ? 2.111 5.644 -12.042 1.00 98.31 97 GLU A O 1
ATOM 810 N N . ILE A 1 98 ? 3.854 6.381 -13.257 1.00 98.50 98 ILE A N 1
ATOM 811 C CA . ILE A 1 98 ? 4.836 5.423 -12.717 1.00 98.50 98 ILE A CA 1
ATOM 812 C C . ILE A 1 98 ? 4.917 5.530 -11.187 1.00 98.50 98 ILE A C 1
ATOM 814 O O . ILE A 1 98 ? 4.817 4.522 -10.480 1.00 98.50 98 ILE A O 1
ATOM 818 N N . ILE A 1 99 ? 5.070 6.749 -10.661 1.00 98.38 99 ILE A N 1
ATOM 819 C CA . ILE A 1 99 ? 5.182 6.993 -9.215 1.00 98.38 99 ILE A CA 1
ATOM 820 C C . ILE A 1 99 ? 3.879 6.606 -8.499 1.00 98.38 99 ILE A C 1
ATOM 822 O O . ILE A 1 99 ? 3.924 5.975 -7.443 1.00 98.38 99 ILE A O 1
ATOM 826 N N . ASN A 1 100 ? 2.717 6.924 -9.075 1.00 98.06 100 ASN A N 1
ATOM 827 C CA . ASN A 1 100 ? 1.413 6.599 -8.493 1.00 98.06 100 ASN A CA 1
ATOM 828 C C . ASN A 1 100 ? 1.163 5.088 -8.410 1.00 98.06 100 ASN A C 1
ATOM 830 O O . ASN A 1 100 ? 0.701 4.602 -7.373 1.00 98.06 100 ASN A O 1
ATOM 834 N N . LEU A 1 101 ? 1.468 4.336 -9.472 1.00 98.31 101 LEU A N 1
ATOM 835 C CA . LEU A 1 101 ? 1.343 2.876 -9.476 1.00 98.31 101 LEU A CA 1
ATOM 836 C C . LEU A 1 101 ? 2.314 2.241 -8.478 1.00 98.31 101 LEU A C 1
ATOM 838 O O . LEU A 1 101 ? 1.914 1.409 -7.666 1.00 98.31 101 LEU A O 1
ATOM 842 N N . THR A 1 102 ? 3.557 2.713 -8.440 1.00 98.31 102 THR A N 1
ATOM 843 C CA . THR A 1 102 ? 4.544 2.243 -7.458 1.00 98.31 102 THR A CA 1
ATOM 844 C C . THR A 1 102 ? 4.087 2.528 -6.028 1.00 98.31 102 THR A C 1
ATOM 846 O O . THR A 1 102 ? 4.159 1.660 -5.162 1.00 98.31 102 THR A O 1
ATOM 849 N N . ALA A 1 103 ? 3.526 3.713 -5.768 1.00 97.44 103 ALA A N 1
ATOM 850 C CA . ALA A 1 103 ? 2.968 4.044 -4.464 1.00 97.44 103 ALA A CA 1
ATOM 851 C C . ALA A 1 103 ? 1.816 3.103 -4.077 1.00 97.44 103 ALA A C 1
ATOM 853 O O . ALA A 1 103 ? 1.656 2.802 -2.900 1.00 97.44 103 ALA A O 1
ATOM 854 N N . ARG A 1 104 ? 1.002 2.619 -5.024 1.00 96.19 104 ARG A N 1
ATOM 855 C CA . ARG A 1 104 ? -0.051 1.613 -4.762 1.00 96.19 104 ARG A CA 1
ATOM 856 C C . ARG A 1 104 ? 0.499 0.213 -4.442 1.00 96.19 104 ARG A C 1
ATOM 858 O O . ARG A 1 104 ? -0.264 -0.597 -3.931 1.00 96.19 104 ARG A O 1
ATOM 865 N N . GLY A 1 105 ? 1.786 -0.047 -4.683 1.00 97.56 105 GLY A N 1
ATOM 866 C CA . GLY A 1 105 ? 2.453 -1.310 -4.350 1.00 97.56 105 GLY A CA 1
ATOM 867 C C . GLY A 1 105 ? 2.639 -2.277 -5.522 1.00 97.56 105 GLY A C 1
ATOM 868 O O . GLY A 1 105 ? 2.969 -3.436 -5.286 1.00 97.56 105 GLY A O 1
ATOM 869 N N . PHE A 1 106 ? 2.441 -1.829 -6.766 1.00 98.44 106 PHE A N 1
ATOM 870 C CA . PHE A 1 106 ? 2.742 -2.640 -7.951 1.00 98.44 106 PHE A CA 1
ATOM 871 C C . PHE A 1 106 ? 4.255 -2.840 -8.117 1.00 98.44 106 PHE A C 1
ATOM 873 O O . PHE A 1 106 ? 5.044 -1.943 -7.804 1.00 98.44 106 PHE A O 1
ATOM 880 N N . LYS A 1 107 ? 4.669 -4.005 -8.632 1.00 98.25 107 LYS A N 1
ATOM 881 C CA . LYS A 1 107 ? 6.084 -4.278 -8.942 1.00 98.25 107 LYS A CA 1
ATOM 882 C C . LYS A 1 107 ? 6.509 -3.541 -10.212 1.00 98.25 107 LYS A C 1
ATOM 884 O O . LYS A 1 107 ? 5.705 -3.355 -11.118 1.00 98.25 107 LYS A O 1
ATOM 889 N N . GLU A 1 108 ? 7.791 -3.195 -10.335 1.00 98.25 108 GLU A N 1
ATOM 890 C CA . GLU A 1 108 ? 8.308 -2.449 -11.500 1.00 98.25 108 GLU A CA 1
ATOM 891 C C . GLU A 1 108 ? 8.021 -3.142 -12.845 1.00 98.25 108 GLU A C 1
ATOM 893 O O . GLU A 1 108 ? 7.727 -2.471 -13.833 1.00 98.25 108 GLU A O 1
ATOM 898 N N . VAL A 1 109 ? 8.048 -4.481 -12.873 1.00 98.31 109 VAL A N 1
ATOM 899 C CA . VAL A 1 109 ? 7.726 -5.288 -14.065 1.00 98.31 109 VAL A CA 1
ATOM 900 C C . VAL A 1 109 ? 6.252 -5.144 -14.462 1.00 98.31 109 VAL A C 1
ATOM 902 O O . VAL A 1 109 ? 5.950 -4.975 -15.638 1.00 98.31 109 VAL A O 1
ATOM 905 N N . GLU A 1 110 ? 5.343 -5.137 -13.486 1.00 98.44 110 GLU A N 1
ATOM 906 C CA . GLU A 1 110 ? 3.901 -4.974 -13.719 1.00 98.44 110 GLU A CA 1
ATOM 907 C C . GLU A 1 110 ? 3.589 -3.548 -14.194 1.00 98.44 110 GLU A C 1
ATOM 909 O O . GLU A 1 110 ? 2.814 -3.349 -15.125 1.00 98.44 110 GLU A O 1
ATOM 914 N N . VAL A 1 111 ? 4.239 -2.537 -13.604 1.00 98.50 111 VAL A N 1
ATOM 915 C CA . VAL A 1 111 ? 4.115 -1.135 -14.041 1.00 98.50 111 VAL A CA 1
ATOM 916 C C . VAL A 1 111 ? 4.592 -0.968 -15.486 1.00 98.50 111 VAL A C 1
ATOM 918 O O . VAL A 1 111 ? 3.955 -0.268 -16.274 1.00 98.50 111 VAL A O 1
ATOM 921 N N . ALA A 1 112 ? 5.698 -1.626 -15.841 1.00 98.25 112 ALA A N 1
ATOM 922 C CA . ALA A 1 112 ? 6.246 -1.625 -17.190 1.00 98.25 112 ALA A CA 1
ATOM 923 C C . ALA A 1 112 ? 5.284 -2.266 -18.206 1.00 98.25 112 ALA A C 1
ATOM 925 O O . ALA A 1 112 ? 5.072 -1.696 -19.278 1.00 98.25 112 ALA A O 1
ATOM 926 N N . GLU A 1 113 ? 4.652 -3.387 -17.847 1.00 98.31 113 GLU A N 1
ATOM 927 C CA . GLU A 1 113 ? 3.638 -4.065 -18.664 1.00 98.31 113 GLU A CA 1
ATOM 928 C C . GLU A 1 113 ? 2.386 -3.196 -18.865 1.00 98.31 113 GLU A C 1
ATOM 930 O O . GLU A 1 113 ? 1.948 -3.007 -20.000 1.00 98.31 113 GLU A O 1
ATOM 935 N N . ILE A 1 114 ? 1.860 -2.586 -17.795 1.00 98.06 114 ILE A N 1
ATOM 936 C CA . ILE A 1 114 ? 0.665 -1.723 -17.838 1.00 98.06 114 ILE A CA 1
ATOM 937 C C . ILE A 1 114 ? 0.885 -0.495 -18.733 1.00 98.06 114 ILE A C 1
ATOM 939 O O . ILE A 1 114 ? -0.008 -0.102 -19.484 1.00 98.06 114 ILE A O 1
ATOM 943 N N . LEU A 1 115 ? 2.059 0.135 -18.644 1.00 97.31 115 LEU A N 1
ATOM 944 C CA . LEU A 1 115 ? 2.369 1.365 -19.381 1.00 97.31 115 LEU A CA 1
ATOM 945 C C . LEU A 1 115 ? 3.006 1.112 -20.757 1.00 97.31 115 LEU A C 1
ATOM 947 O O . LEU A 1 115 ? 3.199 2.066 -21.514 1.00 97.31 115 LEU A O 1
ATOM 951 N N . GLY A 1 116 ? 3.342 -0.140 -21.084 1.00 97.38 116 GLY A N 1
ATOM 952 C CA . GLY A 1 116 ? 4.021 -0.506 -22.329 1.00 97.38 116 GLY A CA 1
ATOM 953 C C . GLY A 1 116 ? 5.424 0.097 -22.453 1.00 97.38 116 GLY A C 1
ATOM 954 O O . GLY A 1 116 ? 5.808 0.564 -23.526 1.00 97.38 116 GLY A O 1
ATOM 955 N N . ILE A 1 117 ? 6.182 0.141 -21.355 1.00 97.56 117 ILE A N 1
ATOM 956 C CA . ILE A 1 117 ? 7.545 0.696 -21.294 1.00 97.56 117 ILE A CA 1
ATOM 957 C C . ILE A 1 117 ? 8.549 -0.359 -20.831 1.00 97.56 117 ILE A C 1
ATOM 959 O O . ILE A 1 117 ? 8.187 -1.408 -20.316 1.00 97.56 117 ILE A O 1
ATOM 963 N N . THR A 1 118 ? 9.843 -0.089 -20.997 1.00 98.12 118 THR A N 1
ATOM 964 C CA . THR A 1 118 ? 10.892 -0.975 -20.475 1.00 98.12 118 THR A CA 1
ATOM 965 C C . THR A 1 118 ? 11.008 -0.847 -18.949 1.00 98.12 118 THR A C 1
ATOM 967 O O . THR A 1 118 ? 11.015 0.288 -18.459 1.00 98.12 118 THR A O 1
ATOM 970 N N . PRO A 1 119 ? 11.224 -1.940 -18.195 1.00 98.06 119 PRO A N 1
ATOM 971 C CA . PRO A 1 119 ? 11.361 -1.892 -16.734 1.00 98.06 119 PRO A CA 1
ATOM 972 C C . PRO A 1 119 ? 12.546 -1.032 -16.269 1.00 98.06 119 PRO A C 1
ATOM 974 O O . PRO A 1 119 ? 12.458 -0.354 -15.250 1.00 98.06 119 PRO A O 1
ATOM 977 N N . ALA A 1 120 ? 13.617 -0.947 -17.066 1.00 98.06 120 ALA A N 1
ATOM 978 C CA . ALA A 1 120 ? 14.741 -0.050 -16.792 1.00 98.06 120 ALA A CA 1
ATOM 979 C C . ALA A 1 120 ? 14.316 1.429 -16.693 1.00 98.06 120 ALA A C 1
ATOM 981 O O . ALA A 1 120 ? 14.827 2.164 -15.854 1.00 98.06 120 ALA A O 1
ATOM 982 N N . CYS A 1 121 ? 13.344 1.863 -17.505 1.00 97.88 121 CYS A N 1
ATOM 983 C CA . CYS A 1 121 ? 12.825 3.233 -17.474 1.00 97.88 121 CYS A CA 1
ATOM 984 C C . CYS A 1 121 ? 12.050 3.515 -16.177 1.00 97.88 121 CYS A C 1
ATOM 986 O O . CYS A 1 121 ? 12.200 4.591 -15.596 1.00 97.88 121 CYS A O 1
ATOM 988 N N . VAL A 1 122 ? 11.279 2.534 -15.690 1.00 98.50 122 VAL A N 1
ATOM 989 C CA . VAL A 1 122 ? 10.593 2.607 -14.390 1.00 98.50 122 VAL A CA 1
ATOM 990 C C . VAL A 1 122 ? 11.621 2.754 -13.273 1.00 98.50 122 VAL A C 1
ATOM 992 O O . VAL A 1 122 ? 11.552 3.714 -12.509 1.00 98.50 122 VAL A O 1
ATOM 995 N N . SER A 1 123 ? 12.628 1.878 -13.249 1.00 98.25 123 SER A N 1
ATOM 996 C CA . SER A 1 123 ? 13.693 1.902 -12.244 1.00 98.25 123 SER A CA 1
ATOM 997 C C . SER A 1 123 ? 14.458 3.233 -12.231 1.00 98.25 123 SER A C 1
ATOM 999 O O . SER A 1 123 ? 14.637 3.839 -11.176 1.00 98.25 123 SER A O 1
ATOM 1001 N N . MET A 1 124 ? 14.841 3.765 -13.398 1.00 98.25 124 MET A N 1
ATOM 1002 C CA . MET A 1 124 ? 15.496 5.080 -13.500 1.00 98.25 124 MET A CA 1
ATOM 1003 C C . MET A 1 124 ? 14.604 6.220 -12.994 1.00 98.25 124 MET A C 1
ATOM 1005 O O . MET A 1 124 ? 15.080 7.114 -12.297 1.00 98.25 124 MET A O 1
ATOM 1009 N N . THR A 1 125 ? 13.307 6.183 -13.312 1.00 98.12 125 THR A N 1
ATOM 1010 C CA . THR A 1 125 ? 12.346 7.203 -12.864 1.00 98.12 125 THR A CA 1
ATOM 1011 C C . THR A 1 125 ? 12.184 7.172 -11.344 1.00 98.12 125 THR A C 1
ATOM 1013 O O . THR A 1 125 ? 12.189 8.223 -10.706 1.00 98.12 125 THR A O 1
ATOM 1016 N N . LEU A 1 126 ? 12.096 5.981 -10.747 1.00 98.06 126 LEU A N 1
ATOM 1017 C CA . LEU A 1 126 ? 11.951 5.809 -9.300 1.00 98.06 126 LEU A CA 1
ATOM 1018 C C . LEU A 1 126 ? 13.225 6.147 -8.521 1.00 98.06 126 LEU A C 1
ATOM 1020 O O . LEU A 1 126 ? 13.133 6.699 -7.428 1.00 98.06 126 LEU A O 1
ATOM 1024 N N . ASN A 1 127 ? 14.397 5.857 -9.087 1.00 98.25 127 ASN A N 1
ATOM 1025 C CA . ASN A 1 127 ? 15.689 6.150 -8.465 1.00 98.25 127 ASN A CA 1
ATOM 1026 C C . ASN A 1 127 ? 16.137 7.610 -8.628 1.00 98.25 127 ASN A C 1
ATOM 1028 O O . ASN A 1 127 ? 17.128 8.010 -8.023 1.00 98.25 127 ASN A O 1
ATOM 1032 N N . SER A 1 128 ? 15.420 8.412 -9.417 1.00 98.00 128 SER A N 1
ATOM 1033 C CA . SER A 1 128 ? 15.657 9.854 -9.499 1.00 98.00 128 SER A CA 1
ATOM 1034 C C . SER A 1 128 ? 15.302 10.557 -8.181 1.00 98.00 128 SER A C 1
ATOM 1036 O O . SER A 1 128 ? 14.334 10.186 -7.518 1.00 98.00 128 SER A O 1
ATOM 1038 N N . GLU A 1 129 ? 16.039 11.610 -7.816 1.00 97.81 129 GLU A N 1
ATOM 1039 C CA . GLU A 1 129 ? 15.800 12.377 -6.580 1.00 97.81 129 GLU A CA 1
ATOM 1040 C C . GLU A 1 129 ? 14.364 12.927 -6.505 1.00 97.81 129 GLU A C 1
ATOM 1042 O O . GLU A 1 129 ? 13.680 12.794 -5.488 1.00 97.81 129 GLU A O 1
ATOM 1047 N N . LEU A 1 130 ? 13.863 13.472 -7.620 1.00 95.62 130 LEU A N 1
ATOM 1048 C CA . LEU A 1 130 ? 12.488 13.967 -7.729 1.00 95.62 130 LEU A CA 1
ATOM 1049 C C . LEU A 1 130 ? 11.456 12.845 -7.541 1.00 95.62 130 LEU A C 1
ATOM 1051 O O . LEU A 1 130 ? 10.440 13.045 -6.870 1.00 95.62 130 LEU A O 1
ATOM 1055 N N . GLY A 1 131 ? 11.722 11.664 -8.108 1.00 96.94 131 GLY A N 1
ATOM 1056 C CA . GLY A 1 131 ? 10.885 10.477 -7.948 1.00 96.94 131 GLY A CA 1
ATOM 1057 C C . GLY A 1 131 ? 10.822 10.015 -6.494 1.00 96.94 131 GLY A C 1
ATOM 1058 O O . GLY A 1 131 ? 9.728 9.831 -5.956 1.00 96.94 131 GLY A O 1
ATOM 1059 N N . GLN A 1 132 ? 11.976 9.910 -5.830 1.00 98.12 132 GLN A N 1
ATOM 1060 C CA . GLN A 1 132 ? 12.077 9.527 -4.420 1.00 98.12 132 GLN A CA 1
ATOM 1061 C C . GLN A 1 132 ? 11.365 10.523 -3.501 1.00 98.12 132 GLN A C 1
ATOM 1063 O O . GLN A 1 132 ? 10.571 10.116 -2.648 1.00 98.12 132 GLN A O 1
ATOM 1068 N N . LYS A 1 133 ? 11.585 11.827 -3.706 1.00 97.94 133 LYS A N 1
ATOM 1069 C CA . LYS A 1 133 ? 10.930 12.891 -2.935 1.00 97.94 133 LYS A CA 1
ATOM 1070 C C . LYS A 1 133 ? 9.413 12.817 -3.074 1.00 97.94 133 LYS A C 1
ATOM 1072 O O . LYS A 1 133 ? 8.703 12.769 -2.072 1.00 97.94 133 LYS A O 1
ATOM 1077 N N . LYS A 1 134 ? 8.903 12.698 -4.304 1.00 97.62 134 LYS A N 1
ATOM 1078 C CA . LYS A 1 134 ? 7.456 12.623 -4.533 1.00 97.62 134 LYS A CA 1
ATOM 1079 C C . LYS A 1 134 ? 6.831 11.357 -3.947 1.00 97.62 134 LYS A C 1
ATOM 1081 O O . LYS A 1 134 ? 5.717 11.407 -3.427 1.00 97.62 134 LYS A O 1
ATOM 1086 N N . LEU A 1 135 ? 7.534 10.228 -4.018 1.00 97.56 135 LEU A N 1
ATOM 1087 C CA . LEU A 1 135 ? 7.097 8.979 -3.400 1.00 97.56 135 LEU A CA 1
ATOM 1088 C C . LEU A 1 135 ? 7.012 9.117 -1.871 1.00 97.56 135 LEU A C 1
ATOM 1090 O O . LEU A 1 135 ? 6.046 8.644 -1.271 1.00 97.56 135 LEU A O 1
ATOM 1094 N N . SER A 1 136 ? 7.989 9.788 -1.254 1.00 97.56 136 SER A N 1
ATOM 1095 C CA . SER A 1 136 ? 7.991 10.110 0.177 1.00 97.56 136 SER A CA 1
ATOM 1096 C C . SER A 1 136 ? 6.787 10.971 0.563 1.00 97.56 136 SER A C 1
ATOM 1098 O O . SER A 1 136 ? 6.071 10.626 1.502 1.00 97.56 136 SER A O 1
ATOM 1100 N N . ASP A 1 137 ? 6.489 12.020 -0.209 1.00 97.94 137 ASP A N 1
ATOM 1101 C CA . ASP A 1 137 ? 5.328 12.889 0.030 1.00 97.94 137 ASP A CA 1
ATOM 1102 C C . ASP A 1 137 ? 4.003 12.111 -0.021 1.00 97.94 137 ASP A C 1
ATOM 1104 O O . ASP A 1 137 ? 3.128 12.291 0.826 1.00 97.94 137 ASP A O 1
ATOM 1108 N N . ILE A 1 138 ? 3.846 11.216 -1.005 1.00 97.75 138 ILE A N 1
ATOM 1109 C CA . ILE A 1 138 ? 2.633 10.394 -1.145 1.00 97.75 138 ILE A CA 1
ATOM 1110 C C . ILE A 1 138 ? 2.480 9.441 0.046 1.00 97.75 138 ILE A C 1
ATOM 1112 O O . ILE A 1 138 ? 1.368 9.258 0.544 1.00 97.75 138 ILE A O 1
ATOM 1116 N N . ARG A 1 139 ? 3.577 8.834 0.515 1.00 96.69 139 ARG A N 1
ATOM 1117 C CA . ARG A 1 139 ? 3.567 7.974 1.709 1.00 96.69 139 ARG A CA 1
ATOM 1118 C C . ARG A 1 139 ? 3.165 8.771 2.948 1.00 96.69 139 ARG A C 1
ATOM 1120 O O . ARG A 1 139 ? 2.248 8.364 3.650 1.00 96.69 139 ARG A O 1
ATOM 1127 N N . PHE A 1 140 ? 3.760 9.944 3.137 1.00 97.94 140 PHE A N 1
ATOM 1128 C CA . PHE A 1 140 ? 3.450 10.829 4.254 1.00 97.94 140 PHE A CA 1
ATOM 1129 C C . PHE A 1 140 ? 1.973 11.254 4.274 1.00 97.94 140 PHE A C 1
ATOM 1131 O O . PHE A 1 140 ? 1.310 11.128 5.301 1.00 97.94 140 PHE A O 1
ATOM 1138 N N . SER A 1 141 ? 1.420 11.663 3.127 1.00 97.25 141 SER A N 1
ATOM 1139 C CA . SER A 1 141 ? -0.001 12.022 3.006 1.00 97.25 141 SER A CA 1
ATOM 1140 C C . SER A 1 141 ? -0.930 10.872 3.411 1.00 97.25 141 SER A C 1
ATOM 1142 O O . SER A 1 141 ? -1.944 11.094 4.070 1.00 97.25 141 SER A O 1
ATOM 1144 N N . ARG A 1 142 ? -0.590 9.631 3.045 1.00 95.50 142 ARG A N 1
ATOM 1145 C CA . ARG A 1 142 ? -1.377 8.447 3.425 1.00 95.50 142 ARG A CA 1
ATOM 1146 C C . ARG A 1 142 ? -1.288 8.150 4.916 1.00 95.50 142 ARG A C 1
ATOM 1148 O O . ARG A 1 142 ? -2.300 7.814 5.526 1.00 95.50 142 ARG A O 1
ATOM 1155 N N . ASP A 1 143 ? -0.110 8.310 5.507 1.00 97.12 143 ASP A N 1
ATOM 1156 C CA . ASP A 1 143 ? 0.076 8.133 6.946 1.00 97.12 143 ASP A CA 1
ATOM 1157 C C . ASP A 1 143 ? -0.728 9.169 7.743 1.00 97.12 143 ASP A C 1
ATOM 1159 O O . ASP A 1 143 ? -1.318 8.844 8.776 1.00 97.12 143 ASP A O 1
ATOM 1163 N N . GLU A 1 144 ? -0.818 10.412 7.263 1.00 97.69 144 GLU A N 1
ATOM 1164 C CA . GLU A 1 144 ? -1.682 11.431 7.866 1.00 97.69 144 GLU A CA 1
ATOM 1165 C C . GLU A 1 144 ? -3.171 11.072 7.785 1.00 97.69 144 GLU A C 1
ATOM 1167 O O . GLU A 1 144 ? -3.902 11.224 8.768 1.00 97.69 144 GLU A O 1
ATOM 1172 N N . GLU A 1 145 ? -3.642 10.577 6.641 1.00 94.12 145 GLU A N 1
ATOM 1173 C CA . GLU A 1 145 ? -5.025 10.111 6.484 1.00 94.12 145 GLU A CA 1
ATOM 1174 C C . GLU A 1 145 ? -5.332 8.915 7.396 1.00 94.12 145 GLU A C 1
ATOM 1176 O O . GLU A 1 145 ? -6.393 8.868 8.034 1.00 94.12 145 GLU A O 1
ATOM 1181 N N . ALA A 1 146 ? -4.390 7.979 7.524 1.00 93.88 146 ALA A N 1
ATOM 1182 C CA . ALA A 1 146 ? -4.501 6.833 8.418 1.00 93.88 146 ALA A CA 1
ATOM 1183 C C . ALA A 1 146 ? -4.560 7.263 9.893 1.00 93.88 146 ALA A C 1
ATOM 1185 O O . ALA A 1 146 ? -5.384 6.742 10.653 1.00 93.88 146 ALA A O 1
ATOM 1186 N N . LYS A 1 147 ? -3.762 8.261 10.300 1.00 95.88 147 LYS A N 1
ATOM 1187 C CA . LYS A 1 147 ? -3.821 8.864 11.644 1.00 95.88 147 LYS A CA 1
ATOM 1188 C C . LYS A 1 147 ? -5.186 9.495 11.919 1.00 95.88 147 LYS A C 1
ATOM 1190 O O . LYS A 1 147 ? -5.830 9.121 12.897 1.00 95.88 147 LYS A O 1
ATOM 1195 N N . LYS A 1 148 ? -5.684 10.352 11.017 1.00 96.12 148 LYS A N 1
ATOM 1196 C CA . LYS A 1 148 ? -7.017 10.984 11.130 1.00 96.12 148 LYS A CA 1
ATOM 1197 C C . LYS A 1 148 ? -8.134 9.943 11.235 1.00 96.12 148 LYS A C 1
ATOM 1199 O O . LYS A 1 148 ? -9.085 10.109 11.996 1.00 96.12 148 LYS A O 1
ATOM 1204 N N . THR A 1 149 ? -8.032 8.860 10.470 1.00 84.94 149 THR A N 1
ATOM 1205 C CA . THR A 1 149 ? -9.005 7.760 10.512 1.00 84.94 149 THR A CA 1
ATOM 1206 C C . THR A 1 149 ? -8.934 7.013 11.844 1.00 84.94 149 THR A C 1
ATOM 1208 O O . THR A 1 149 ? -9.966 6.765 12.463 1.00 84.94 149 THR A O 1
ATOM 1211 N N . SER A 1 150 ? -7.727 6.740 12.340 1.00 80.75 150 SER A N 1
ATOM 1212 C CA . SER A 1 150 ? -7.505 6.092 13.638 1.00 80.75 150 SER A CA 1
ATOM 1213 C C . SER A 1 150 ? -8.038 6.928 14.808 1.00 80.75 150 SER A C 1
ATOM 1215 O O . SER A 1 150 ? -8.632 6.384 15.736 1.00 80.75 150 SER A O 1
ATOM 1217 N N . GLU A 1 151 ? -7.892 8.252 14.762 1.00 93.56 151 GLU A N 1
ATOM 1218 C CA . GLU A 1 151 ? -8.461 9.171 15.757 1.00 93.56 151 GLU A CA 1
ATOM 1219 C C . GLU A 1 151 ? -9.993 9.151 15.756 1.00 93.56 151 GLU A C 1
ATOM 1221 O O . GLU A 1 151 ? -10.610 9.053 16.818 1.00 93.56 151 GLU A O 1
ATOM 1226 N N . LYS A 1 152 ? -10.623 9.163 14.573 1.00 82.25 152 LYS A N 1
ATOM 1227 C CA . LYS A 1 152 ? -12.085 9.032 14.450 1.00 82.25 152 LYS A CA 1
ATOM 1228 C C . LYS A 1 152 ? -12.582 7.715 15.037 1.00 82.25 152 LYS A C 1
ATOM 1230 O O . LYS A 1 152 ? -13.580 7.721 15.755 1.00 82.25 152 LYS A O 1
ATOM 1235 N N . ILE A 1 153 ? -11.873 6.615 14.773 1.00 77.38 153 ILE A N 1
ATOM 1236 C CA . ILE A 1 153 ? -12.189 5.305 15.352 1.00 77.38 153 ILE A CA 1
ATOM 1237 C C . ILE A 1 153 ? -12.125 5.385 16.880 1.00 77.38 153 ILE A C 1
ATOM 1239 O O . ILE A 1 153 ? -13.094 5.017 17.528 1.00 77.38 153 ILE A O 1
ATOM 1243 N N . ARG A 1 154 ? -11.067 5.963 17.468 1.00 83.44 154 ARG A N 1
ATOM 1244 C CA . ARG A 1 154 ? -10.950 6.116 18.933 1.00 83.44 154 ARG A CA 1
ATOM 1245 C C . ARG A 1 154 ? -12.116 6.892 19.548 1.00 83.44 154 ARG A C 1
ATOM 1247 O O . ARG A 1 154 ? -12.655 6.465 20.565 1.00 83.44 154 ARG A O 1
ATOM 1254 N N . ILE A 1 155 ? -12.519 8.007 18.935 1.00 87.56 155 ILE A N 1
ATOM 1255 C CA . ILE A 1 155 ? -13.640 8.828 19.422 1.00 87.56 155 ILE A CA 1
ATOM 1256 C C . ILE A 1 155 ? -14.958 8.046 19.351 1.00 87.56 155 ILE A C 1
ATOM 1258 O O . ILE A 1 155 ? -15.746 8.084 20.295 1.00 87.56 155 ILE A O 1
ATOM 1262 N N . LEU A 1 156 ? -15.209 7.341 18.244 1.00 73.94 156 LEU A N 1
ATOM 1263 C CA . LEU A 1 156 ? -16.417 6.530 18.077 1.00 73.94 156 LEU A CA 1
ATOM 1264 C C . LEU A 1 156 ? -16.444 5.347 19.045 1.00 73.94 156 LEU A C 1
ATOM 1266 O O . LEU A 1 156 ? -17.477 5.103 19.661 1.00 73.94 156 LEU A O 1
ATOM 1270 N N . THR A 1 157 ? -15.315 4.667 19.240 1.00 80.25 157 THR A N 1
ATOM 1271 C CA . THR A 1 157 ? -15.191 3.577 20.211 1.00 80.25 157 THR A CA 1
ATOM 1272 C C . THR A 1 157 ? -15.451 4.071 21.632 1.00 80.25 157 THR A C 1
ATOM 1274 O O . THR A 1 157 ? -16.204 3.432 22.357 1.00 80.25 157 THR A O 1
ATOM 1277 N N . ALA A 1 158 ? -14.905 5.226 22.028 1.00 85.75 158 ALA A N 1
ATOM 1278 C CA . ALA A 1 158 ? -15.161 5.798 23.352 1.00 85.75 158 ALA A CA 1
ATOM 1279 C C . ALA A 1 158 ? -16.653 6.098 23.577 1.00 85.75 158 ALA A C 1
ATOM 1281 O O . ALA A 1 158 ? -17.189 5.781 24.635 1.00 85.75 158 ALA A O 1
ATOM 1282 N N . LYS A 1 159 ? -17.343 6.646 22.567 1.00 83.00 159 LYS A N 1
ATOM 1283 C CA . LYS A 1 159 ? -18.796 6.883 22.619 1.00 83.00 159 LYS A CA 1
ATOM 1284 C C . LYS A 1 159 ? -19.597 5.585 22.685 1.00 83.00 159 LYS A C 1
ATOM 1286 O O . LYS A 1 159 ? -20.543 5.501 23.453 1.00 83.00 159 LYS A O 1
ATOM 1291 N N . ALA A 1 160 ? -19.218 4.576 21.903 1.00 74.81 160 ALA A N 1
ATOM 1292 C CA . ALA A 1 160 ? -19.873 3.272 21.940 1.00 74.81 160 ALA A CA 1
ATOM 1293 C C . ALA A 1 160 ? -19.741 2.619 23.324 1.00 74.81 160 ALA A C 1
ATOM 1295 O O . ALA A 1 160 ? -20.722 2.109 23.849 1.00 74.81 160 ALA A O 1
ATOM 1296 N N . LEU A 1 161 ? -18.561 2.703 23.949 1.00 86.56 161 LEU A N 1
ATOM 1297 C CA . LEU A 1 161 ? -18.350 2.220 25.316 1.00 86.56 161 LEU A CA 1
ATOM 1298 C C . LEU A 1 161 ? -19.209 2.973 26.338 1.00 86.56 161 LEU A C 1
ATOM 1300 O O . LEU A 1 161 ? -19.778 2.337 27.216 1.00 86.56 161 LEU A O 1
ATOM 1304 N N . GLN A 1 162 ? -19.349 4.296 26.211 1.00 88.88 162 GLN A N 1
ATOM 1305 C CA . GLN A 1 162 ? -20.247 5.079 27.072 1.00 88.88 162 GLN A CA 1
ATOM 1306 C C . GLN A 1 162 ? -21.701 4.611 26.952 1.00 88.88 162 GLN A C 1
ATOM 1308 O O . GLN A 1 162 ? -22.319 4.314 27.966 1.00 88.88 162 GLN A O 1
ATOM 1313 N N . VAL A 1 163 ? -22.208 4.454 25.725 1.00 84.88 163 VAL A N 1
ATOM 1314 C CA . VAL A 1 163 ? -23.565 3.936 25.480 1.00 84.88 163 VAL A CA 1
ATOM 1315 C C . VAL A 1 163 ? -23.734 2.527 26.052 1.00 84.88 163 VAL A C 1
ATOM 1317 O O . VAL A 1 163 ? -24.777 2.210 26.614 1.00 84.88 163 VAL A O 1
ATOM 1320 N N . TYR A 1 164 ? -22.710 1.677 25.959 1.00 82.75 164 TYR A N 1
ATOM 1321 C CA . TYR A 1 164 ? -22.759 0.359 26.584 1.00 82.75 164 TYR A CA 1
ATOM 1322 C C . TYR A 1 164 ? -22.846 0.444 28.107 1.00 82.75 164 TYR A C 1
ATOM 1324 O O . TYR A 1 164 ? -23.679 -0.250 28.682 1.00 82.75 164 TYR A O 1
ATOM 1332 N N . HIS A 1 165 ? -22.058 1.306 28.754 1.00 88.00 165 HIS A N 1
ATOM 1333 C CA . HIS A 1 165 ? -22.168 1.539 30.197 1.00 88.00 165 HIS A CA 1
ATOM 1334 C C . HIS A 1 165 ? -23.563 2.038 30.594 1.00 88.00 165 HIS A C 1
ATOM 1336 O O . HIS A 1 165 ? -24.139 1.515 31.539 1.00 88.00 165 HIS A O 1
ATOM 1342 N N . GLU A 1 166 ? -24.152 2.957 29.824 1.00 89.06 166 GLU A N 1
ATOM 1343 C CA . GLU A 1 166 ? -25.531 3.411 30.042 1.00 89.06 166 GLU A CA 1
ATOM 1344 C C . GLU A 1 166 ? -26.534 2.249 29.935 1.00 89.06 166 GLU A C 1
ATOM 1346 O O . GLU A 1 166 ? -27.382 2.087 30.804 1.00 89.06 166 GLU A O 1
ATOM 1351 N N . ILE A 1 167 ? -26.422 1.388 28.915 1.00 89.06 167 ILE A N 1
ATOM 1352 C CA . ILE A 1 167 ? -27.293 0.208 28.754 1.00 89.06 167 ILE A CA 1
ATOM 1353 C C . ILE A 1 167 ? -27.141 -0.771 29.927 1.00 89.06 167 ILE A C 1
ATOM 1355 O O . ILE A 1 167 ? -28.141 -1.349 30.365 1.00 89.06 167 ILE A O 1
ATOM 1359 N N . PHE A 1 168 ? -25.916 -0.953 30.421 1.00 84.00 168 PHE A N 1
ATOM 1360 C CA . PHE A 1 168 ? -25.605 -1.829 31.549 1.00 84.00 168 PHE A CA 1
ATOM 1361 C C . PHE A 1 168 ? -26.173 -1.323 32.876 1.00 84.00 168 PHE A C 1
ATOM 1363 O O . PHE A 1 168 ? -26.740 -2.120 33.619 1.00 84.00 168 PHE A O 1
ATOM 1370 N N . ASP A 1 169 ? -26.053 -0.024 33.148 1.00 87.25 169 ASP A N 1
ATOM 1371 C CA . ASP A 1 169 ? -26.436 0.585 34.428 1.00 87.25 169 ASP A CA 1
ATOM 1372 C C . ASP A 1 169 ? -27.910 1.047 34.460 1.00 87.25 169 ASP A C 1
ATOM 1374 O O . ASP A 1 169 ? -28.380 1.576 35.467 1.00 87.25 169 ASP A O 1
ATOM 1378 N N . ASN A 1 170 ? -28.668 0.846 33.375 1.00 87.69 170 ASN A N 1
ATOM 1379 C CA . ASN A 1 170 ? -30.088 1.199 33.300 1.00 87.69 170 ASN A CA 1
ATOM 1380 C C . ASN A 1 170 ? -30.953 0.305 34.212 1.00 87.69 170 ASN A C 1
ATOM 1382 O O . ASN A 1 170 ? -31.485 -0.723 33.785 1.00 87.69 170 ASN A O 1
ATOM 1386 N N . GLU A 1 171 ? -31.164 0.745 35.454 1.00 83.38 171 GLU A N 1
ATOM 1387 C CA . GLU A 1 171 ? -32.117 0.148 36.406 1.00 83.38 171 GLU A CA 1
ATOM 1388 C C . GLU A 1 171 ? -33.586 0.469 36.060 1.00 83.38 171 GLU A C 1
ATOM 1390 O O . GLU A 1 171 ? -34.498 -0.257 36.455 1.00 83.38 171 GLU A O 1
ATOM 1395 N N . ASP A 1 172 ? -33.824 1.511 35.257 1.00 83.69 172 ASP A N 1
ATOM 1396 C CA . ASP A 1 172 ? -35.158 2.043 34.932 1.00 83.69 172 ASP A CA 1
ATOM 1397 C C . ASP A 1 172 ? -35.992 1.149 33.989 1.00 83.69 172 ASP A C 1
ATOM 1399 O O . ASP A 1 172 ? -37.128 1.482 33.641 1.00 83.69 172 ASP A O 1
ATOM 1403 N N . GLY A 1 173 ? -35.443 0.019 33.532 1.00 82.62 173 GLY A N 1
ATOM 1404 C CA . GLY A 1 173 ? -36.149 -0.951 32.687 1.00 82.62 173 GLY A CA 1
ATOM 1405 C C . GLY A 1 173 ? -36.479 -0.464 31.269 1.00 82.62 173 GLY A C 1
ATOM 1406 O O . GLY A 1 173 ? -37.265 -1.108 30.575 1.00 82.62 173 GLY A O 1
ATOM 1407 N N . GLN A 1 174 ? -35.899 0.656 30.817 1.00 84.06 174 GLN A N 1
ATOM 1408 C CA . GLN A 1 174 ? -36.091 1.145 29.445 1.00 84.06 174 GLN A CA 1
ATOM 1409 C C . GLN A 1 174 ? -35.379 0.283 28.392 1.00 84.06 174 GLN A C 1
ATOM 1411 O O . GLN A 1 174 ? -35.849 0.195 27.258 1.00 84.06 174 GLN A O 1
ATOM 1416 N N . ALA A 1 175 ? -34.272 -0.369 28.754 1.00 83.81 175 ALA A N 1
ATOM 1417 C CA . ALA A 1 175 ? -33.576 -1.314 27.887 1.00 83.81 175 ALA A CA 1
ATOM 1418 C C . ALA A 1 175 ? -34.133 -2.733 28.079 1.00 83.81 175 ALA A C 1
ATOM 1420 O O . ALA A 1 175 ? -34.368 -3.176 29.204 1.00 83.81 175 ALA A O 1
ATOM 1421 N N . SER A 1 176 ? -34.329 -3.475 26.985 1.00 89.56 176 SER A N 1
ATOM 1422 C CA . SER A 1 176 ? -34.717 -4.883 27.080 1.00 89.56 176 SER A CA 1
ATOM 1423 C C . SER A 1 176 ? -33.567 -5.700 27.678 1.00 89.56 176 SER A C 1
ATOM 1425 O O . SER A 1 176 ? -32.417 -5.532 27.276 1.00 89.56 176 SER A O 1
ATOM 1427 N N . LEU A 1 177 ? -33.864 -6.657 28.567 1.00 86.38 177 LEU A N 1
ATOM 1428 C CA . LEU A 1 177 ? -32.865 -7.603 29.102 1.00 86.38 177 LEU A CA 1
ATOM 1429 C C . LEU A 1 177 ? -32.086 -8.328 27.991 1.00 86.38 177 LEU A C 1
ATOM 1431 O O . LEU A 1 177 ? -30.940 -8.733 28.180 1.00 86.38 177 LEU A O 1
ATOM 1435 N N . LYS A 1 178 ? -32.711 -8.496 26.819 1.00 91.19 178 LYS A N 1
ATOM 1436 C CA . LYS A 1 178 ? -32.057 -9.063 25.643 1.00 91.19 178 LYS A CA 1
ATOM 1437 C C . LYS A 1 178 ? -30.945 -8.150 25.121 1.00 91.19 178 LYS A C 1
ATOM 1439 O O . LYS A 1 178 ? -29.845 -8.634 24.887 1.00 91.19 178 LYS A O 1
ATOM 1444 N N . ASP A 1 179 ? -31.212 -6.853 25.002 1.00 88.75 179 ASP A N 1
ATOM 1445 C CA . ASP A 1 179 ? -30.245 -5.882 24.482 1.00 88.75 179 ASP A CA 1
ATOM 1446 C C . ASP A 1 179 ? -29.051 -5.740 25.435 1.00 88.75 179 ASP A C 1
ATOM 1448 O O . ASP A 1 179 ? -27.910 -5.642 24.988 1.00 88.75 179 ASP A O 1
ATOM 1452 N N . GLN A 1 180 ? -29.290 -5.825 26.748 1.00 83.31 180 GLN A N 1
ATOM 1453 C CA . GLN A 1 180 ? -28.232 -5.870 27.762 1.00 83.31 180 GLN A CA 1
ATOM 1454 C C . GLN A 1 180 ? -27.361 -7.126 27.639 1.00 83.31 180 GLN A C 1
ATOM 1456 O O . GLN A 1 180 ? -26.135 -7.037 27.702 1.00 83.31 180 GLN A O 1
ATOM 1461 N N . LYS A 1 181 ? -27.970 -8.298 27.423 1.00 85.62 181 LYS A N 1
ATOM 1462 C CA . LYS A 1 181 ? -27.225 -9.548 27.228 1.00 85.62 181 LYS A CA 1
ATOM 1463 C C . LYS A 1 181 ? -26.396 -9.520 25.944 1.00 85.62 181 LYS A C 1
ATOM 1465 O O . LYS A 1 181 ? -25.217 -9.854 25.990 1.00 85.62 181 LYS A O 1
ATOM 1470 N N . ASP A 1 182 ? -26.986 -9.100 24.827 1.00 89.62 182 ASP A N 1
ATOM 1471 C CA . ASP A 1 182 ? -26.300 -9.035 23.531 1.00 89.62 182 ASP A CA 1
ATOM 1472 C C . ASP A 1 182 ? -25.126 -8.036 23.593 1.00 89.62 182 ASP A C 1
ATOM 1474 O O . ASP A 1 182 ? -24.031 -8.293 23.084 1.00 89.62 182 ASP A O 1
ATOM 1478 N N . THR A 1 183 ? -25.323 -6.928 24.310 1.00 86.25 183 THR A N 1
ATOM 1479 C CA . THR A 1 183 ? -24.275 -5.958 24.645 1.00 86.25 183 THR A CA 1
ATOM 1480 C C . THR A 1 183 ? -23.145 -6.597 25.461 1.00 86.25 183 THR A C 1
ATOM 1482 O O . THR A 1 183 ? -21.966 -6.439 25.129 1.00 86.25 183 THR A O 1
ATOM 1485 N N . ALA A 1 184 ? -23.487 -7.353 26.506 1.00 78.62 184 ALA A N 1
ATOM 1486 C CA . ALA A 1 184 ? -22.514 -8.013 27.368 1.00 78.62 184 ALA A CA 1
ATOM 1487 C C . ALA A 1 184 ? -21.705 -9.085 26.643 1.00 78.62 184 ALA A C 1
ATOM 1489 O O . ALA A 1 184 ? -20.479 -9.122 26.773 1.00 78.62 184 ALA A O 1
ATOM 1490 N N . ASP A 1 185 ? -22.368 -9.896 25.824 1.00 82.62 185 ASP A N 1
ATOM 1491 C CA . ASP A 1 185 ? -21.724 -10.916 25.006 1.00 82.62 185 ASP A CA 1
ATOM 1492 C C . ASP A 1 185 ? -20.760 -10.266 23.998 1.00 82.62 185 ASP A C 1
ATOM 1494 O O . ASP A 1 185 ? -19.642 -10.750 23.823 1.00 82.62 185 ASP A O 1
ATOM 1498 N N . THR A 1 186 ? -21.119 -9.119 23.410 1.00 86.06 186 THR A N 1
ATOM 1499 C CA . THR A 1 186 ? -20.243 -8.377 22.484 1.00 86.06 186 THR A CA 1
ATOM 1500 C C . THR A 1 186 ? -18.984 -7.849 23.185 1.00 86.06 186 THR A C 1
ATOM 1502 O O . THR A 1 186 ? -17.868 -8.021 22.688 1.00 86.06 186 THR A O 1
ATOM 1505 N N . VAL A 1 187 ? -19.118 -7.251 24.372 1.00 78.75 187 VAL A N 1
ATOM 1506 C CA . VAL A 1 187 ? -17.968 -6.721 25.129 1.00 78.75 187 VAL A CA 1
ATOM 1507 C C . VAL A 1 187 ? -17.046 -7.851 25.594 1.00 78.75 187 VAL A C 1
ATOM 1509 O O . VAL A 1 187 ? -15.826 -7.772 25.419 1.00 78.75 187 VAL A O 1
ATOM 1512 N N . VAL A 1 188 ? -17.615 -8.926 26.146 1.00 74.75 188 VAL A N 1
ATOM 1513 C CA . VAL A 1 188 ? -16.848 -10.055 26.685 1.00 74.75 188 VAL A CA 1
ATOM 1514 C C . VAL A 1 188 ? -16.205 -10.879 25.576 1.00 74.75 188 VAL A C 1
ATOM 1516 O O . VAL A 1 188 ? -15.063 -11.298 25.739 1.00 74.75 188 VAL A O 1
ATOM 1519 N N . LEU A 1 189 ? -16.882 -11.122 24.454 1.00 80.44 189 LEU A N 1
ATOM 1520 C CA . LEU A 1 189 ? -16.372 -12.024 23.418 1.00 80.44 189 LEU A CA 1
ATOM 1521 C C . LEU A 1 189 ? -15.584 -11.315 22.320 1.00 80.44 189 LEU A C 1
ATOM 1523 O O . LEU A 1 189 ? -14.691 -11.938 21.752 1.00 80.44 189 LEU A O 1
ATOM 1527 N N . GLU A 1 190 ? -15.895 -10.065 21.975 1.00 83.94 190 GLU A N 1
ATOM 1528 C CA . GLU A 1 190 ? -15.272 -9.396 20.821 1.00 83.94 190 GLU A CA 1
ATOM 1529 C C . GLU A 1 190 ? -14.230 -8.357 21.228 1.00 83.94 190 GLU A C 1
ATOM 1531 O O . GLU A 1 190 ? -13.146 -8.324 20.646 1.00 83.94 190 GLU A O 1
ATOM 1536 N N . LEU A 1 191 ? -14.516 -7.543 22.247 1.00 78.50 191 LEU A N 1
ATOM 1537 C CA . LEU A 1 191 ? -13.636 -6.434 22.636 1.00 78.50 191 LEU A CA 1
ATOM 1538 C C . LEU A 1 191 ? -12.537 -6.837 23.625 1.00 78.50 191 LEU A C 1
ATOM 1540 O O . LEU A 1 191 ? -11.453 -6.259 23.596 1.00 78.50 191 LEU A O 1
ATOM 1544 N N . SER A 1 192 ? -12.781 -7.832 24.480 1.00 76.06 192 SER A N 1
ATOM 1545 C CA . SER A 1 192 ? -11.809 -8.264 25.497 1.00 76.06 192 SER A CA 1
ATOM 1546 C C . SER A 1 192 ? -10.582 -8.984 24.920 1.00 76.06 192 SER A C 1
ATOM 1548 O O . SER A 1 192 ? -9.593 -9.187 25.623 1.00 76.06 192 SER A O 1
ATOM 1550 N N . GLY A 1 193 ? -10.653 -9.433 23.660 1.00 79.62 193 GLY A N 1
ATOM 1551 C CA . GLY A 1 193 ? -9.639 -10.303 23.062 1.00 79.62 193 GLY A CA 1
ATOM 1552 C C . GLY A 1 193 ? -9.585 -11.714 23.668 1.00 79.62 193 GLY A C 1
ATOM 1553 O O . GLY A 1 193 ? -8.751 -12.513 23.254 1.00 79.62 193 GLY A O 1
ATOM 1554 N N . LEU A 1 194 ? -10.485 -12.063 24.598 1.00 79.31 194 LEU A N 1
ATOM 1555 C CA . LEU A 1 194 ? -10.567 -13.385 25.237 1.00 79.31 194 LEU A CA 1
ATOM 1556 C C . LEU A 1 194 ? -11.334 -14.409 24.392 1.00 79.31 194 LEU A C 1
ATOM 1558 O O . LEU A 1 194 ? -11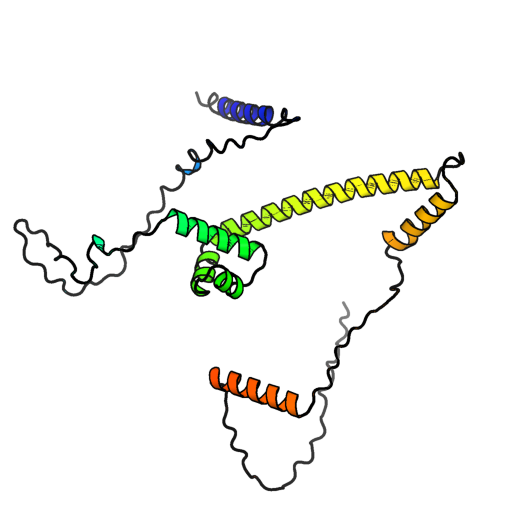.695 -15.484 24.878 1.00 79.31 194 LEU A O 1
ATOM 1562 N N . ARG A 1 195 ? -11.594 -14.101 23.116 1.00 80.56 195 ARG A N 1
ATOM 1563 C CA . ARG A 1 195 ? -12.235 -15.053 22.217 1.00 80.56 195 ARG A CA 1
ATOM 1564 C C . ARG A 1 195 ? -11.306 -16.240 22.020 1.00 80.56 195 ARG A C 1
ATOM 1566 O O . ARG A 1 195 ? -10.270 -16.130 21.366 1.00 80.56 195 ARG A O 1
ATOM 1573 N N . ALA A 1 196 ? -11.708 -17.395 22.542 1.00 80.75 196 ALA A N 1
ATOM 1574 C CA . ALA A 1 196 ? -11.043 -18.644 22.213 1.00 80.75 196 ALA A CA 1
ATOM 1575 C C . ALA A 1 196 ? -11.022 -18.801 20.676 1.00 80.75 196 ALA A C 1
ATOM 1577 O O . ALA A 1 196 ? -12.072 -18.627 20.043 1.00 80.75 196 ALA A O 1
ATOM 1578 N N . PRO A 1 197 ? -9.865 -19.100 20.052 1.00 79.62 197 PRO A N 1
ATOM 1579 C CA . PRO A 1 197 ? -9.785 -19.357 18.619 1.00 79.62 197 PRO A CA 1
ATOM 1580 C C . PRO A 1 197 ? -10.743 -20.490 18.241 1.00 79.62 197 PRO A C 1
ATOM 1582 O O . PRO A 1 197 ? -10.484 -21.661 18.493 1.00 79.62 197 PRO A O 1
ATOM 1585 N N . THR A 1 198 ? -11.888 -20.135 17.663 1.00 85.19 198 THR A N 1
ATOM 1586 C CA . THR A 1 198 ? -12.972 -21.099 17.401 1.00 85.19 198 THR A CA 1
ATOM 1587 C C . THR A 1 198 ? -12.656 -22.028 16.237 1.00 85.19 198 THR A C 1
ATOM 1589 O O . THR A 1 198 ? -13.210 -23.122 16.151 1.00 85.19 198 THR A O 1
ATOM 1592 N N . ARG A 1 199 ? -11.763 -21.618 15.328 1.00 83.19 199 ARG A N 1
ATOM 1593 C CA . ARG A 1 199 ? -11.382 -22.423 14.170 1.00 83.19 199 ARG A CA 1
ATOM 1594 C C . ARG A 1 199 ? -9.977 -22.074 13.695 1.00 83.19 199 ARG A C 1
ATOM 1596 O O . ARG A 1 199 ? -9.779 -21.074 13.013 1.00 83.19 199 ARG A O 1
ATOM 1603 N N . ILE A 1 200 ? -9.010 -22.930 14.012 1.00 78.94 200 ILE A N 1
ATOM 1604 C CA . ILE A 1 200 ? -7.697 -22.901 13.365 1.00 78.94 200 ILE A CA 1
ATOM 1605 C C . ILE A 1 200 ? -7.883 -23.534 11.983 1.00 78.94 200 ILE A C 1
ATOM 1607 O O . ILE A 1 200 ? -7.995 -24.752 11.860 1.00 78.94 200 ILE A O 1
ATOM 1611 N N . GLN A 1 201 ? -8.012 -22.712 10.940 1.00 72.88 201 GLN A N 1
ATOM 1612 C CA . GLN A 1 201 ? -8.009 -23.206 9.563 1.00 72.88 201 GLN A CA 1
ATOM 1613 C C . GLN A 1 201 ? -6.563 -23.387 9.102 1.00 72.88 201 GLN A C 1
ATOM 1615 O O . GLN A 1 201 ? -5.955 -22.480 8.543 1.00 72.88 201 GLN A O 1
ATOM 1620 N N . THR A 1 202 ? -5.995 -24.562 9.348 1.00 75.25 202 THR A N 1
ATOM 1621 C CA . THR A 1 202 ? -4.731 -24.977 8.737 1.00 75.25 202 THR A CA 1
ATOM 1622 C C . THR A 1 202 ? -5.014 -25.478 7.324 1.00 75.25 202 THR A C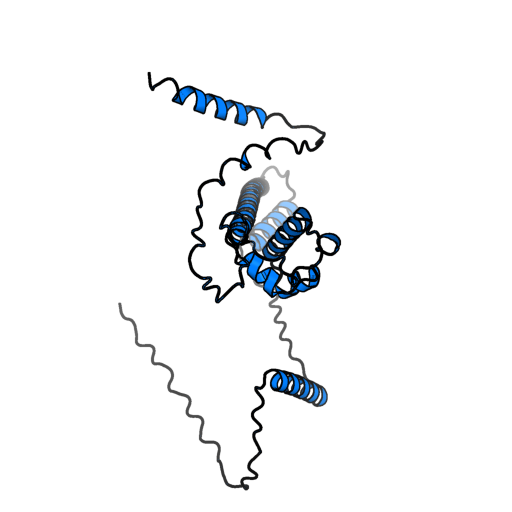 1
ATOM 1624 O O . THR A 1 202 ? -5.388 -26.630 7.123 1.00 75.25 202 THR A O 1
ATOM 1627 N N . SER A 1 203 ? -4.856 -24.612 6.322 1.00 72.12 203 SER A N 1
ATOM 1628 C CA . SER A 1 203 ? -4.814 -25.032 4.920 1.00 72.12 203 SER A CA 1
ATOM 1629 C C . SER A 1 203 ? -3.405 -25.520 4.575 1.00 72.12 203 SER A C 1
ATOM 1631 O O . SER A 1 203 ? -2.597 -24.808 3.982 1.00 72.12 203 SER A O 1
ATOM 1633 N N . SER A 1 204 ? -3.083 -26.758 4.949 1.00 74.56 204 SER A N 1
ATOM 1634 C CA . SER A 1 204 ? -1.940 -27.446 4.353 1.00 74.56 204 SER A CA 1
ATOM 1635 C C . SER A 1 204 ? -2.320 -27.871 2.935 1.00 74.56 204 SER A C 1
ATOM 1637 O O . SER A 1 204 ? -3.096 -28.800 2.724 1.00 74.56 204 SER A O 1
ATOM 1639 N N . VAL A 1 205 ? -1.788 -27.166 1.937 1.00 71.19 205 VAL A N 1
ATOM 1640 C CA . VAL A 1 205 ? -1.916 -27.568 0.532 1.00 71.19 205 VAL A CA 1
ATOM 1641 C C . VAL A 1 205 ? -0.888 -28.666 0.267 1.00 71.19 205 VAL A C 1
ATOM 1643 O O . VAL A 1 205 ? 0.218 -28.411 -0.201 1.00 71.19 205 VAL A O 1
ATOM 1646 N N . SER A 1 206 ? -1.236 -29.904 0.615 1.00 70.69 206 SER A N 1
ATOM 1647 C CA . SER A 1 206 ? -0.527 -31.085 0.128 1.00 70.69 206 SER A CA 1
ATOM 1648 C C . SER A 1 206 ? -1.075 -31.439 -1.254 1.00 70.69 206 SER A C 1
ATOM 1650 O O . SER A 1 206 ? -2.200 -31.911 -1.400 1.00 70.69 206 SER A O 1
ATOM 1652 N N . THR A 1 207 ? -0.293 -31.178 -2.300 1.00 79.94 207 THR A N 1
ATOM 1653 C CA . THR A 1 207 ? -0.614 -31.657 -3.650 1.00 79.94 207 THR A CA 1
ATOM 1654 C C . THR A 1 207 ? 0.104 -32.979 -3.886 1.00 79.94 207 THR A C 1
ATOM 1656 O O . THR A 1 207 ? 1.314 -33.088 -3.701 1.00 79.94 207 THR A O 1
ATOM 1659 N N . ILE A 1 208 ? -0.654 -34.009 -4.259 1.00 75.50 208 ILE A N 1
ATOM 1660 C CA . ILE A 1 208 ? -0.095 -35.283 -4.710 1.00 75.50 208 ILE A CA 1
ATOM 1661 C C . ILE A 1 208 ? 0.158 -35.120 -6.205 1.00 75.50 208 ILE A C 1
ATOM 1663 O O . ILE A 1 208 ? -0.777 -35.173 -6.999 1.00 75.50 208 ILE A O 1
ATOM 1667 N N . LEU A 1 209 ? 1.411 -34.855 -6.570 1.00 86.69 209 LEU A N 1
ATOM 1668 C CA . LEU A 1 209 ? 1.805 -34.704 -7.967 1.00 86.69 209 LEU A CA 1
ATOM 1669 C C . LEU A 1 209 ? 1.947 -36.076 -8.622 1.00 86.69 209 LEU A C 1
ATOM 1671 O O . LEU A 1 209 ? 2.590 -36.983 -8.083 1.00 86.69 209 LEU A O 1
ATOM 1675 N N . THR A 1 210 ? 1.371 -36.217 -9.808 1.00 90.50 210 THR A N 1
ATOM 1676 C CA . THR A 1 210 ? 1.545 -37.406 -10.643 1.00 90.50 210 THR A CA 1
ATOM 1677 C C . THR A 1 210 ? 2.948 -37.435 -11.254 1.00 90.50 210 THR A C 1
ATOM 1679 O O . THR A 1 210 ? 3.611 -36.406 -11.406 1.00 90.50 210 THR A O 1
ATOM 1682 N N . ALA A 1 211 ? 3.432 -38.624 -11.625 1.00 91.88 211 ALA A N 1
ATOM 1683 C CA . ALA A 1 211 ? 4.769 -38.774 -12.204 1.00 91.88 211 ALA A CA 1
ATOM 1684 C C . ALA A 1 211 ? 4.971 -37.916 -13.470 1.00 91.88 211 ALA A C 1
ATOM 1686 O O . ALA A 1 211 ? 6.082 -37.445 -13.720 1.00 91.88 211 ALA A O 1
ATOM 1687 N N . ASP A 1 212 ? 3.907 -37.680 -14.238 1.00 91.50 212 ASP A N 1
ATOM 1688 C CA . ASP A 1 212 ? 3.952 -36.881 -15.462 1.00 91.50 212 ASP A CA 1
ATOM 1689 C C . ASP A 1 212 ? 4.027 -35.378 -15.173 1.00 91.50 212 ASP A C 1
ATOM 1691 O O . ASP A 1 212 ? 4.811 -34.670 -15.804 1.00 91.50 212 ASP A O 1
ATOM 1695 N N . GLU A 1 213 ? 3.327 -34.889 -14.148 1.00 90.50 213 GLU A N 1
ATOM 1696 C CA . GLU A 1 213 ? 3.466 -33.503 -13.685 1.00 90.50 213 GLU A CA 1
ATOM 1697 C C . GLU A 1 213 ? 4.873 -33.239 -13.151 1.00 90.50 213 GLU A C 1
ATOM 1699 O O . GLU A 1 213 ? 5.469 -32.205 -13.455 1.00 90.50 213 GLU A O 1
ATOM 1704 N N . ILE A 1 214 ? 5.453 -34.196 -12.419 1.00 91.75 214 ILE A N 1
ATOM 1705 C CA . ILE A 1 214 ? 6.835 -34.104 -11.935 1.00 91.75 214 ILE A CA 1
ATOM 1706 C C . ILE A 1 214 ? 7.810 -34.009 -13.114 1.00 91.75 214 ILE A C 1
ATOM 1708 O O . ILE A 1 214 ? 8.743 -33.205 -13.068 1.00 91.75 214 ILE A O 1
ATOM 1712 N N . LYS A 1 215 ? 7.604 -34.786 -14.184 1.00 91.88 215 LYS A N 1
ATOM 1713 C CA . LYS A 1 215 ? 8.413 -34.677 -15.408 1.00 91.88 215 LYS A CA 1
ATOM 1714 C C . LYS A 1 215 ? 8.236 -33.313 -16.071 1.00 91.88 215 LYS A C 1
ATOM 1716 O O . LYS A 1 215 ? 9.238 -32.668 -16.354 1.00 91.88 215 LYS A O 1
ATOM 1721 N N . ALA A 1 216 ? 7.006 -32.822 -16.212 1.00 93.25 216 ALA A N 1
ATOM 1722 C CA . ALA A 1 216 ? 6.736 -31.499 -16.774 1.00 93.25 216 ALA A CA 1
ATOM 1723 C C . ALA A 1 216 ? 7.368 -30.364 -15.942 1.00 93.25 216 ALA A C 1
ATOM 1725 O O . ALA A 1 216 ? 7.857 -29.376 -16.491 1.00 93.25 216 ALA A O 1
ATOM 1726 N N . PHE A 1 217 ? 7.406 -30.487 -14.611 1.00 90.88 217 PHE A N 1
ATOM 1727 C CA . PHE A 1 217 ? 8.138 -29.560 -13.742 1.00 90.88 217 PHE A CA 1
ATOM 1728 C C . PHE A 1 217 ? 9.652 -29.658 -13.934 1.00 90.88 217 PHE A C 1
ATOM 1730 O O . PHE A 1 217 ? 10.308 -28.624 -14.036 1.00 90.88 217 PHE A O 1
ATOM 1737 N N . LYS A 1 218 ? 10.204 -30.871 -14.036 1.00 93.38 218 LYS A N 1
ATOM 1738 C CA . LYS A 1 218 ? 11.634 -31.085 -14.305 1.00 93.38 218 LYS A CA 1
ATOM 1739 C C . LYS A 1 218 ?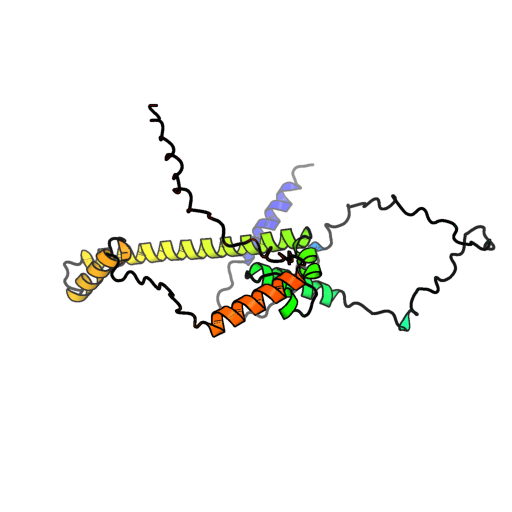 12.050 -30.537 -15.667 1.00 93.38 218 LYS A C 1
ATOM 1741 O O . LYS A 1 218 ? 13.100 -29.916 -15.761 1.00 93.38 218 LYS A O 1
ATOM 1746 N N . GLU A 1 219 ? 11.232 -30.718 -16.698 1.00 95.31 219 GLU A N 1
ATOM 1747 C CA . GLU A 1 219 ? 11.484 -30.177 -18.035 1.00 95.31 219 GLU A CA 1
ATOM 1748 C C . GLU A 1 219 ? 11.435 -28.650 -18.045 1.00 95.31 219 GLU A C 1
ATOM 1750 O O . GLU A 1 219 ? 12.338 -28.019 -18.588 1.00 95.31 219 GLU A O 1
ATOM 1755 N N . ARG A 1 220 ? 10.434 -28.043 -17.393 1.00 91.62 220 ARG A N 1
ATOM 1756 C CA . ARG A 1 220 ? 10.377 -26.581 -17.227 1.00 91.62 220 ARG A CA 1
ATOM 1757 C C . ARG A 1 220 ? 11.579 -26.051 -16.451 1.00 91.62 220 ARG A C 1
ATOM 1759 O O . ARG A 1 220 ? 12.170 -25.060 -16.862 1.00 91.62 220 ARG A O 1
ATOM 1766 N N . GLY A 1 221 ? 11.963 -26.730 -15.372 1.00 90.75 221 GLY A N 1
ATOM 1767 C CA . GLY A 1 221 ? 13.139 -26.379 -14.581 1.00 90.75 221 GLY A CA 1
ATOM 1768 C C . GLY A 1 221 ? 14.439 -26.503 -15.374 1.00 90.75 221 GLY A C 1
ATOM 1769 O O . GLY A 1 221 ? 15.285 -25.622 -15.281 1.00 90.75 221 GLY A O 1
ATOM 1770 N N . ARG A 1 222 ? 14.581 -27.549 -16.200 1.00 88.12 222 ARG A N 1
ATOM 1771 C CA . ARG A 1 222 ? 15.757 -27.743 -17.057 1.00 88.12 222 ARG A CA 1
ATOM 1772 C C . ARG A 1 222 ? 15.858 -26.657 -18.122 1.00 88.12 222 ARG A C 1
ATOM 1774 O O . ARG A 1 222 ? 16.922 -26.075 -18.251 1.00 88.12 222 ARG A O 1
ATOM 1781 N N . LYS A 1 223 ? 14.757 -26.332 -18.807 1.00 92.25 223 LYS A N 1
ATOM 1782 C CA . LYS A 1 223 ? 14.728 -25.239 -19.794 1.00 92.25 223 LYS A CA 1
ATOM 1783 C C . LYS A 1 223 ? 15.088 -23.895 -19.161 1.00 92.25 223 LYS A C 1
ATOM 1785 O O . LYS A 1 223 ? 15.943 -23.189 -19.674 1.00 92.25 223 LYS A O 1
ATOM 1790 N N . ALA A 1 224 ? 14.512 -23.590 -17.997 1.00 90.69 224 ALA A N 1
ATOM 1791 C CA . ALA A 1 224 ? 14.854 -22.375 -17.261 1.00 90.69 224 ALA A CA 1
ATOM 1792 C C . ALA A 1 224 ? 16.332 -22.355 -16.821 1.00 90.69 224 ALA A C 1
ATOM 1794 O O . ALA A 1 224 ? 16.975 -21.312 -16.855 1.00 90.69 224 ALA A O 1
ATOM 1795 N N . ALA A 1 225 ? 16.898 -23.500 -16.430 1.00 88.44 225 ALA A N 1
ATOM 1796 C CA . ALA A 1 225 ? 18.310 -23.601 -16.070 1.00 88.44 225 ALA A CA 1
ATOM 1797 C C . ALA A 1 225 ? 19.247 -23.474 -17.286 1.00 88.44 225 ALA A C 1
ATOM 1799 O O . ALA A 1 225 ? 20.310 -22.867 -17.157 1.00 88.44 225 ALA A O 1
ATOM 1800 N N . GLU A 1 226 ? 18.859 -24.013 -18.450 1.00 89.62 226 GLU A N 1
ATOM 1801 C CA . GLU A 1 226 ? 19.572 -23.847 -19.728 1.00 89.62 226 GLU A CA 1
ATOM 1802 C C . GLU A 1 226 ? 19.625 -22.375 -20.127 1.00 89.62 226 GLU A C 1
ATOM 1804 O O . GLU A 1 226 ? 20.697 -21.868 -20.447 1.00 89.62 226 GLU A O 1
ATOM 1809 N N . GLU A 1 227 ? 18.499 -21.667 -20.026 1.00 89.69 227 GLU A N 1
ATOM 1810 C CA . GLU A 1 227 ? 18.409 -20.236 -20.334 1.00 89.69 227 GLU A CA 1
ATOM 1811 C C . GLU A 1 227 ? 19.308 -19.381 -19.430 1.00 89.69 227 GLU A C 1
ATOM 1813 O O . GLU A 1 227 ? 19.881 -18.390 -19.880 1.00 89.69 227 GLU A O 1
ATOM 1818 N N . VAL A 1 228 ? 19.474 -19.775 -18.166 1.00 93.00 228 VAL A N 1
ATOM 1819 C CA . VAL A 1 228 ? 20.338 -19.073 -17.201 1.00 93.00 228 VAL A CA 1
ATOM 1820 C C . VAL A 1 228 ? 21.808 -19.519 -17.322 1.00 93.00 228 VAL A C 1
ATOM 1822 O O . VAL A 1 228 ? 22.689 -18.936 -16.692 1.00 93.00 228 VAL A O 1
ATOM 1825 N N . GLY A 1 229 ? 22.111 -20.526 -18.151 1.00 85.19 229 GLY A N 1
ATOM 1826 C CA . GLY A 1 229 ? 23.463 -21.073 -18.308 1.00 85.19 229 GLY A CA 1
ATOM 1827 C C . GLY A 1 229 ? 23.966 -21.822 -17.069 1.00 85.19 229 GLY A C 1
ATOM 1828 O O . GLY A 1 229 ? 25.170 -21.968 -16.882 1.00 85.19 229 GLY A O 1
ATOM 1829 N N . LEU A 1 230 ? 23.053 -22.287 -16.208 1.00 83.06 230 LEU A N 1
ATOM 1830 C CA . LEU A 1 230 ? 23.368 -23.010 -14.970 1.00 83.06 230 LEU A CA 1
ATOM 1831 C C . LEU A 1 230 ? 23.441 -24.533 -15.158 1.00 83.06 230 LEU A C 1
ATOM 1833 O O . LEU A 1 230 ? 23.577 -25.271 -14.179 1.00 83.06 230 LEU A O 1
ATOM 1837 N N . VAL A 1 231 ? 23.317 -25.025 -16.392 1.00 72.50 231 VAL A N 1
ATOM 1838 C CA . VAL A 1 231 ? 23.372 -26.461 -16.668 1.00 72.50 231 VAL A CA 1
ATOM 1839 C C . VAL A 1 231 ? 24.808 -26.940 -16.585 1.00 72.50 231 VAL A C 1
ATOM 1841 O O . VAL A 1 231 ? 25.620 -26.745 -17.483 1.00 72.50 231 VAL A O 1
ATOM 1844 N N . ILE A 1 232 ? 25.106 -27.586 -15.466 1.00 74.50 232 ILE A N 1
ATOM 1845 C CA . ILE A 1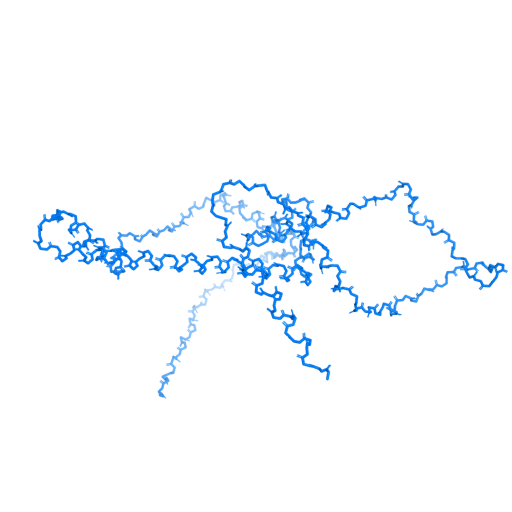 232 ? 26.282 -28.427 -15.324 1.00 74.50 232 ILE A CA 1
ATOM 1846 C C . ILE A 1 232 ? 25.904 -29.770 -15.942 1.00 74.50 232 ILE A C 1
ATOM 1848 O O . ILE A 1 232 ? 25.105 -30.513 -15.365 1.00 74.50 232 ILE A O 1
ATOM 1852 N N . ASP A 1 233 ? 26.464 -30.075 -17.111 1.00 71.62 233 ASP A N 1
ATOM 1853 C CA . ASP A 1 233 ? 26.381 -31.407 -17.705 1.00 71.62 233 ASP A CA 1
ATOM 1854 C C . ASP A 1 233 ? 27.179 -32.381 -16.837 1.00 71.62 233 ASP A C 1
ATOM 1856 O O . ASP A 1 233 ? 28.358 -32.662 -17.058 1.00 71.62 233 ASP A O 1
ATOM 1860 N N . VAL A 1 234 ? 26.530 -32.887 -15.790 1.00 75.44 234 VAL A N 1
ATOM 1861 C CA . VAL A 1 234 ? 27.044 -34.010 -15.019 1.00 75.44 234 VAL A CA 1
ATOM 1862 C C . VAL A 1 234 ? 26.850 -35.239 -15.889 1.00 75.44 234 VAL A C 1
ATOM 1864 O O . VAL A 1 234 ? 25.789 -35.865 -15.885 1.00 75.44 234 VAL A O 1
ATOM 1867 N N . THR A 1 235 ? 27.874 -35.585 -16.666 1.00 71.69 235 THR A N 1
ATOM 1868 C CA . THR A 1 235 ? 27.971 -36.925 -17.239 1.00 71.69 235 THR A CA 1
ATOM 1869 C C . THR A 1 235 ? 27.919 -37.899 -16.068 1.00 71.69 235 THR A C 1
ATOM 1871 O O . THR A 1 235 ? 28.807 -37.816 -15.211 1.00 71.69 235 THR A O 1
ATOM 1874 N N . PRO A 1 236 ? 26.911 -38.785 -15.970 1.00 67.25 236 PRO A N 1
ATOM 1875 C CA . PRO A 1 236 ? 26.958 -39.829 -14.970 1.00 67.25 236 PRO A CA 1
ATOM 1876 C C . PRO A 1 236 ? 28.189 -40.655 -15.313 1.00 67.25 236 PRO A C 1
ATOM 1878 O O . PRO A 1 236 ? 28.243 -41.332 -16.341 1.00 67.25 236 PRO A O 1
ATOM 1881 N N . THR A 1 237 ? 29.230 -40.537 -14.497 1.00 64.19 237 THR A N 1
ATOM 1882 C CA . THR A 1 237 ? 30.293 -41.521 -14.491 1.00 64.19 237 THR A CA 1
ATOM 1883 C C . THR A 1 237 ? 29.578 -42.836 -14.233 1.00 64.19 237 THR A C 1
ATOM 1885 O O . THR A 1 237 ? 29.002 -43.018 -13.163 1.00 64.19 237 THR A O 1
ATOM 1888 N N . ASN A 1 238 ? 29.555 -43.724 -15.231 1.00 57.53 238 ASN A N 1
ATOM 1889 C CA . ASN A 1 238 ? 29.186 -45.130 -15.071 1.00 57.53 238 ASN A CA 1
ATOM 1890 C C . ASN A 1 238 ? 30.258 -45.796 -14.187 1.00 57.53 238 ASN A C 1
ATOM 1892 O O . ASN A 1 238 ? 31.025 -46.643 -14.638 1.00 57.53 238 ASN A O 1
ATOM 1896 N N . GLY A 1 239 ? 30.390 -45.304 -12.956 1.00 51.84 239 GLY A N 1
ATOM 1897 C CA . GLY A 1 239 ? 31.157 -45.901 -11.888 1.00 51.84 239 GLY A CA 1
ATOM 1898 C C . GLY A 1 239 ? 30.360 -47.095 -11.414 1.00 51.84 239 GLY A C 1
ATOM 1899 O O . GLY A 1 239 ? 29.167 -46.971 -11.135 1.00 51.84 239 GLY A O 1
ATOM 1900 N N . GLY A 1 240 ? 31.023 -48.243 -11.433 1.00 49.88 240 GLY A N 1
ATOM 1901 C CA . GLY A 1 240 ? 30.461 -49.512 -11.037 1.00 49.88 240 GLY A CA 1
ATOM 1902 C C . GLY A 1 240 ? 29.791 -49.461 -9.672 1.00 49.88 240 GLY A C 1
ATOM 1903 O O . GLY A 1 240 ? 30.085 -48.641 -8.806 1.00 49.88 240 GLY A O 1
ATOM 1904 N N . GLU A 1 241 ? 28.858 -50.383 -9.565 1.00 55.53 241 GLU A N 1
ATOM 1905 C CA . GLU A 1 241 ? 28.316 -51.010 -8.376 1.00 55.53 241 GLU A CA 1
ATOM 1906 C C . GLU A 1 241 ? 29.428 -51.358 -7.365 1.00 55.53 241 GLU A C 1
ATOM 1908 O O . GLU A 1 241 ? 29.828 -52.504 -7.274 1.00 55.53 241 GLU A O 1
ATOM 1913 N N . ASP A 1 242 ? 29.947 -50.370 -6.633 1.00 56.53 242 ASP A N 1
ATOM 1914 C CA . ASP A 1 242 ? 30.840 -50.566 -5.489 1.00 56.53 242 ASP A CA 1
ATOM 1915 C C . ASP A 1 242 ? 30.425 -49.606 -4.355 1.00 56.53 242 ASP A C 1
ATOM 1917 O O . ASP A 1 242 ? 30.686 -48.403 -4.374 1.00 56.53 242 ASP A O 1
ATOM 1921 N N . ASP A 1 243 ? 29.709 -50.173 -3.384 1.00 55.94 243 ASP A N 1
ATOM 1922 C CA . ASP A 1 243 ? 29.783 -49.888 -1.950 1.00 55.94 243 ASP A CA 1
ATOM 1923 C C . ASP A 1 243 ? 29.989 -48.432 -1.495 1.00 55.94 243 ASP A C 1
ATOM 1925 O O . ASP A 1 243 ? 31.075 -48.017 -1.090 1.00 55.94 243 ASP A O 1
ATOM 1929 N N . LEU A 1 244 ? 28.887 -47.692 -1.356 1.00 58.16 244 LEU A N 1
ATOM 1930 C CA . LEU A 1 244 ? 28.790 -46.660 -0.322 1.00 58.16 244 LEU A CA 1
ATOM 1931 C C . LEU A 1 244 ? 27.621 -46.991 0.596 1.00 58.16 244 LEU A C 1
ATOM 1933 O O . LEU A 1 244 ? 26.487 -46.548 0.414 1.00 58.16 244 LEU A O 1
ATOM 1937 N N . VAL A 1 245 ? 27.934 -47.793 1.614 1.00 64.62 245 VAL A N 1
ATOM 1938 C CA . VAL A 1 245 ? 27.162 -47.857 2.855 1.00 64.62 245 VAL A CA 1
ATOM 1939 C C . VAL A 1 245 ? 26.909 -46.411 3.298 1.00 64.62 245 VAL A C 1
ATOM 1941 O O . VAL A 1 245 ? 27.877 -45.658 3.430 1.00 64.62 245 VAL A O 1
ATOM 1944 N N . PRO A 1 246 ? 25.651 -45.984 3.508 1.00 58.41 246 PRO A N 1
ATOM 1945 C CA . PRO A 1 246 ? 25.381 -44.645 4.002 1.00 58.41 246 PRO A CA 1
ATOM 1946 C C . PRO A 1 246 ? 26.079 -44.488 5.351 1.00 58.41 246 PRO A C 1
ATOM 1948 O O . PRO A 1 246 ? 25.719 -45.144 6.330 1.00 58.41 246 PRO A O 1
ATOM 1951 N N . SER A 1 247 ? 27.109 -43.644 5.388 1.00 64.50 247 SER A N 1
ATOM 1952 C CA . SER A 1 247 ? 27.772 -43.250 6.623 1.00 64.50 247 SER A CA 1
ATOM 1953 C C . SER A 1 247 ? 26.696 -42.791 7.610 1.00 64.50 247 SER A C 1
ATOM 1955 O O . SER A 1 247 ? 25.823 -42.008 7.214 1.00 64.50 247 SER A O 1
ATOM 1957 N N . PRO A 1 248 ? 26.707 -43.260 8.870 1.00 65.19 248 PRO A N 1
ATOM 1958 C CA . PRO A 1 248 ? 25.718 -42.844 9.848 1.00 65.19 248 PRO A CA 1
ATOM 1959 C C . PRO A 1 248 ? 25.751 -41.321 9.949 1.00 65.19 248 PRO A C 1
ATOM 1961 O O . PRO A 1 248 ? 26.804 -40.732 10.186 1.00 65.19 248 PRO A O 1
ATOM 1964 N N . ILE A 1 249 ? 24.594 -40.698 9.725 1.00 62.97 249 ILE A N 1
ATOM 1965 C CA . ILE A 1 249 ? 24.395 -39.259 9.870 1.00 62.97 249 ILE A CA 1
ATOM 1966 C C . ILE A 1 249 ? 24.668 -38.932 11.339 1.00 62.97 249 ILE A C 1
ATOM 1968 O O . ILE A 1 249 ? 23.807 -39.094 12.205 1.00 62.97 249 ILE A O 1
ATOM 1972 N N . THR A 1 250 ? 25.894 -38.523 11.647 1.00 63.19 250 THR A N 1
ATOM 1973 C CA . THR A 1 250 ? 26.229 -37.953 12.942 1.00 63.19 250 THR A CA 1
ATOM 1974 C C . THR A 1 250 ? 25.638 -36.555 12.961 1.00 63.19 250 THR A C 1
ATOM 1976 O O . THR A 1 250 ? 26.187 -35.612 12.394 1.00 63.19 250 THR A O 1
ATOM 1979 N N . ASN A 1 251 ? 24.465 -36.427 13.581 1.00 74.75 251 ASN A N 1
ATOM 1980 C CA . ASN A 1 251 ? 23.899 -35.120 13.872 1.00 74.75 251 ASN A CA 1
ATOM 1981 C C . ASN A 1 251 ? 24.944 -34.311 14.658 1.00 74.75 251 ASN A C 1
ATOM 1983 O O . ASN A 1 251 ? 25.492 -34.834 15.636 1.00 74.75 251 ASN A O 1
ATOM 1987 N N . PRO A 1 252 ? 25.257 -33.072 14.240 1.00 74.94 252 PRO A N 1
ATOM 1988 C CA . PRO A 1 252 ? 26.181 -32.236 14.986 1.00 74.94 252 PRO A CA 1
ATOM 1989 C C . PRO A 1 252 ? 25.635 -32.050 16.409 1.00 74.94 252 PRO A C 1
ATOM 1991 O O . PRO A 1 252 ? 24.421 -31.890 16.575 1.00 74.94 252 PRO A O 1
ATOM 1994 N N . PRO A 1 253 ? 26.496 -32.101 17.440 1.00 73.25 253 PRO A N 1
ATOM 1995 C CA . PRO A 1 253 ? 26.061 -31.906 18.812 1.00 73.25 253 PRO A CA 1
ATOM 1996 C C . PRO A 1 253 ? 25.378 -30.545 18.927 1.00 73.25 253 PRO A C 1
ATOM 1998 O O . PRO A 1 253 ? 25.927 -29.523 18.509 1.00 73.25 253 PRO A O 1
ATOM 2001 N N . SER A 1 254 ? 24.160 -30.555 19.465 1.00 75.31 254 SER A N 1
ATOM 2002 C CA . SER A 1 254 ? 23.378 -29.354 19.731 1.00 75.31 254 SER A CA 1
ATOM 2003 C C . SER A 1 254 ? 24.237 -28.337 20.490 1.00 75.31 254 SER A C 1
ATOM 2005 O O . SER A 1 254 ? 24.935 -28.734 21.430 1.00 75.31 254 SER A O 1
ATOM 2007 N N . PRO A 1 255 ? 24.200 -27.044 20.126 1.00 73.50 255 PRO A N 1
ATOM 2008 C CA . PRO A 1 255 ? 24.938 -26.024 20.851 1.00 73.50 255 PRO A CA 1
ATOM 2009 C C . PRO A 1 255 ? 24.472 -26.024 22.308 1.00 73.50 255 PRO A C 1
ATOM 2011 O O . PRO A 1 255 ? 23.296 -25.805 22.602 1.00 73.50 255 PRO A O 1
ATOM 2014 N N . ILE A 1 256 ? 25.405 -26.315 23.214 1.00 70.38 256 ILE A N 1
ATOM 2015 C CA . ILE A 1 256 ? 25.204 -26.182 24.652 1.00 70.38 256 ILE A CA 1
ATOM 2016 C C . ILE A 1 256 ? 24.957 -24.693 24.897 1.00 70.38 256 ILE A C 1
ATOM 2018 O O . ILE A 1 256 ? 25.868 -23.877 24.767 1.00 70.38 256 ILE A O 1
ATOM 2022 N N . MET A 1 257 ? 23.706 -24.341 25.189 1.00 68.94 257 MET A N 1
ATOM 2023 C CA . MET A 1 257 ? 23.331 -23.021 25.686 1.00 68.94 257 MET A CA 1
ATOM 2024 C C . MET A 1 257 ? 24.042 -22.835 27.027 1.00 68.94 257 MET A C 1
ATOM 2026 O O . MET A 1 257 ? 23.619 -23.387 28.040 1.00 68.94 257 MET A O 1
ATOM 2030 N N . SER A 1 258 ? 25.165 -22.120 27.022 1.00 65.69 258 SER A N 1
ATOM 2031 C CA . SER A 1 258 ? 25.820 -21.679 28.246 1.00 65.69 258 SER A CA 1
ATOM 2032 C C . SER A 1 258 ? 24.868 -20.751 28.997 1.00 65.69 258 SER A C 1
ATOM 2034 O O . SER A 1 258 ? 24.433 -19.739 28.444 1.00 65.69 258 SER A O 1
ATOM 2036 N N . GLU A 1 259 ? 24.552 -21.115 30.238 1.00 66.00 259 GLU A N 1
ATOM 2037 C CA . GLU A 1 259 ? 23.830 -20.293 31.205 1.00 66.00 259 GLU A CA 1
ATOM 2038 C C . GLU A 1 259 ? 24.433 -18.884 31.263 1.00 66.00 259 GLU A C 1
ATOM 2040 O O . GLU A 1 259 ? 25.583 -18.688 31.654 1.00 66.00 259 GLU A O 1
ATOM 2045 N N . VAL A 1 260 ? 23.637 -17.889 30.869 1.00 70.81 260 VAL A N 1
ATOM 2046 C CA . VAL A 1 260 ? 23.903 -16.487 31.185 1.00 70.81 260 VAL A CA 1
ATOM 2047 C C . VAL A 1 260 ? 23.391 -16.266 32.603 1.00 70.81 260 VAL A C 1
ATOM 2049 O O . VAL A 1 260 ? 22.214 -15.989 32.815 1.00 70.81 260 VAL A O 1
ATOM 2052 N N . THR A 1 261 ? 24.269 -16.439 33.587 1.00 69.94 261 THR A N 1
ATOM 2053 C CA . THR A 1 261 ? 24.081 -15.861 34.920 1.00 69.94 261 THR A CA 1
ATOM 2054 C C . THR A 1 261 ? 24.615 -14.435 34.901 1.00 69.94 261 THR A C 1
ATOM 2056 O O . THR A 1 261 ? 25.829 -14.230 34.818 1.00 69.94 261 THR A O 1
ATOM 2059 N N . GLY A 1 262 ? 23.702 -13.470 34.969 1.00 65.38 262 GLY A N 1
ATOM 2060 C CA . GLY A 1 262 ? 23.957 -12.047 35.166 1.00 65.38 262 GLY A CA 1
ATOM 2061 C C . GLY A 1 262 ? 22.718 -11.392 35.746 1.00 65.38 262 GLY A C 1
ATOM 2062 O O . GLY A 1 262 ? 21.644 -11.585 35.137 1.00 65.38 262 GLY A O 1
#